Protein AF-A0A923NMV9-F1 (afdb_monomer_lite)

Structure (mmCIF, N/CA/C/O backbone):
data_AF-A0A923NMV9-F1
#
_entry.id   AF-A0A923NMV9-F1
#
loop_
_atom_site.group_PDB
_atom_site.id
_atom_site.type_symbol
_atom_site.label_atom_id
_atom_site.label_alt_id
_atom_site.label_comp_id
_atom_site.label_asym_id
_atom_site.label_entity_id
_atom_site.label_seq_id
_atom_site.pdbx_PDB_ins_code
_atom_site.Cartn_x
_atom_site.Cartn_y
_atom_site.Cartn_z
_atom_site.occupancy
_atom_site.B_iso_or_equiv
_atom_site.auth_seq_id
_atom_site.auth_comp_id
_atom_site.auth_asym_id
_atom_site.auth_atom_id
_atom_site.pdbx_PDB_model_num
ATOM 1 N N . MET A 1 1 ? -1.535 -37.893 -70.565 1.00 53.00 1 MET A N 1
ATOM 2 C CA . MET A 1 1 ? -2.220 -37.599 -69.282 1.00 53.00 1 MET A CA 1
ATOM 3 C C . MET A 1 1 ? -1.254 -37.466 -68.104 1.00 53.00 1 MET A C 1
ATOM 5 O O . MET A 1 1 ? -1.366 -36.471 -67.410 1.00 53.00 1 MET A O 1
ATOM 9 N N . LYS A 1 2 ? -0.271 -38.366 -67.916 1.00 48.47 2 LYS A N 1
ATOM 10 C CA . LYS A 1 2 ? 0.710 -38.291 -66.805 1.00 48.47 2 LYS A CA 1
ATOM 11 C C . LYS A 1 2 ? 1.516 -36.978 -66.721 1.00 48.47 2 LYS A C 1
ATOM 13 O O . LYS A 1 2 ? 1.564 -36.382 -65.657 1.00 48.47 2 LYS A O 1
ATOM 18 N N . ALA A 1 3 ? 2.022 -36.455 -67.842 1.00 49.72 3 ALA A N 1
ATOM 19 C CA . ALA A 1 3 ? 2.822 -35.219 -67.851 1.00 49.72 3 ALA A CA 1
ATOM 20 C C . ALA A 1 3 ? 2.054 -33.943 -67.439 1.00 49.72 3 ALA A C 1
ATOM 22 O O . ALA A 1 3 ? 2.653 -32.987 -66.961 1.00 49.72 3 ALA A O 1
ATOM 23 N N . LYS A 1 4 ? 0.720 -33.913 -67.593 1.00 45.62 4 LYS A N 1
ATOM 24 C CA . LYS A 1 4 ? -0.092 -32.772 -67.130 1.00 45.62 4 LYS A CA 1
ATOM 25 C C . LYS A 1 4 ? -0.306 -32.795 -65.614 1.00 45.62 4 LYS A C 1
ATOM 27 O O . LYS A 1 4 ? -0.489 -31.739 -65.032 1.00 45.62 4 LYS A O 1
ATOM 32 N N . ILE A 1 5 ? -0.265 -33.969 -64.982 1.00 51.97 5 ILE A N 1
ATOM 33 C CA . ILE A 1 5 ? -0.497 -34.125 -63.537 1.00 51.97 5 ILE A CA 1
ATOM 34 C C . ILE A 1 5 ? 0.758 -33.728 -62.740 1.00 51.97 5 ILE A C 1
ATOM 36 O O . ILE A 1 5 ? 0.638 -33.089 -61.701 1.00 51.97 5 ILE A O 1
ATOM 40 N N . GLU A 1 6 ? 1.960 -34.008 -63.255 1.00 51.47 6 GLU A N 1
ATOM 41 C CA . GLU A 1 6 ? 3.213 -33.591 -62.603 1.00 51.47 6 GLU A CA 1
ATOM 42 C C . GLU A 1 6 ? 3.371 -32.066 -62.558 1.00 51.47 6 GLU A C 1
ATOM 44 O O . GLU A 1 6 ? 3.694 -31.519 -61.508 1.00 51.47 6 GLU A O 1
ATOM 49 N N . ILE A 1 7 ? 3.052 -31.357 -63.647 1.00 56.34 7 ILE A N 1
ATOM 50 C CA . ILE A 1 7 ? 3.152 -29.887 -63.698 1.00 56.34 7 ILE A CA 1
ATOM 51 C C . ILE A 1 7 ? 2.211 -29.227 -62.678 1.00 56.34 7 ILE A C 1
ATOM 53 O O . ILE A 1 7 ? 2.605 -28.269 -62.017 1.00 56.34 7 ILE A O 1
ATOM 57 N N . TYR A 1 8 ? 1.000 -29.761 -62.486 1.00 54.78 8 TYR A N 1
ATOM 58 C CA . TYR A 1 8 ? 0.067 -29.245 -61.477 1.00 54.78 8 TYR A CA 1
ATOM 59 C C . TYR A 1 8 ? 0.584 -29.432 -60.044 1.00 54.78 8 TYR A C 1
ATOM 61 O O . TYR A 1 8 ? 0.428 -28.527 -59.226 1.00 54.78 8 TYR A O 1
ATOM 69 N N . ASN A 1 9 ? 1.255 -30.549 -59.750 1.00 54.00 9 ASN A N 1
ATOM 70 C CA . ASN A 1 9 ? 1.826 -30.796 -58.424 1.00 54.00 9 ASN A CA 1
ATOM 71 C C . ASN A 1 9 ? 3.022 -29.878 -58.121 1.00 54.00 9 ASN A C 1
ATOM 73 O O . ASN A 1 9 ? 3.141 -29.393 -56.998 1.00 54.00 9 ASN A O 1
ATOM 77 N N . TYR A 1 10 ? 3.865 -29.571 -59.115 1.00 55.06 10 TYR A N 1
ATOM 78 C CA . TYR A 1 10 ? 4.965 -28.614 -58.939 1.00 55.06 10 TYR A CA 1
ATOM 79 C C . TYR A 1 10 ? 4.472 -27.171 -58.792 1.00 55.06 10 TYR A C 1
ATOM 81 O O . TYR A 1 10 ? 4.999 -26.436 -57.963 1.00 55.06 10 TYR A O 1
ATOM 89 N N . VAL A 1 11 ? 3.432 -26.770 -59.530 1.00 61.97 11 VAL A N 1
ATOM 90 C CA . VAL A 1 11 ? 2.832 -25.430 -59.405 1.00 61.97 11 VAL A CA 1
ATOM 91 C C . VAL A 1 11 ? 2.112 -25.268 -58.062 1.00 61.97 11 VAL A C 1
ATOM 93 O O . VAL A 1 11 ? 2.250 -24.228 -57.424 1.00 61.97 11 VAL A O 1
ATOM 96 N N . ALA A 1 12 ? 1.410 -26.299 -57.582 1.00 55.50 12 ALA A N 1
ATOM 97 C CA . ALA A 1 12 ? 0.763 -26.281 -56.269 1.00 55.50 12 ALA A CA 1
ATOM 98 C C . ALA A 1 12 ? 1.780 -26.249 -55.113 1.00 55.50 12 ALA A C 1
ATOM 100 O O . ALA A 1 12 ? 1.611 -25.471 -54.176 1.00 55.50 12 ALA A O 1
ATOM 101 N N . ALA A 1 13 ? 2.867 -27.026 -55.197 1.00 56.84 13 ALA A N 1
ATOM 102 C CA . ALA A 1 13 ? 3.950 -26.989 -54.212 1.00 56.84 13 ALA A CA 1
ATOM 103 C C . ALA A 1 13 ? 4.699 -25.644 -54.220 1.00 56.84 13 ALA A C 1
ATOM 105 O O . ALA A 1 13 ? 5.041 -25.125 -53.159 1.00 56.84 13 ALA A O 1
ATOM 106 N N . PHE A 1 14 ? 4.900 -25.045 -55.399 1.00 58.38 14 PHE A N 1
ATOM 107 C CA . PHE A 1 14 ? 5.522 -23.727 -55.535 1.00 58.38 14 PHE A CA 1
ATOM 108 C C . PHE A 1 14 ? 4.627 -22.609 -54.984 1.00 58.38 14 PHE A C 1
ATOM 110 O O . PHE A 1 14 ? 5.128 -21.726 -54.301 1.00 58.38 14 PHE A O 1
ATOM 117 N N . LEU A 1 15 ? 3.306 -22.671 -55.195 1.00 55.50 15 LEU A N 1
ATOM 118 C CA . LEU A 1 15 ? 2.344 -21.720 -54.620 1.00 55.50 15 LEU A CA 1
ATOM 119 C C . LEU A 1 15 ? 2.208 -21.865 -53.096 1.00 55.50 15 LEU A C 1
ATOM 121 O O . LEU A 1 15 ? 2.106 -20.854 -52.404 1.00 55.50 15 LEU A O 1
ATOM 125 N N . LEU A 1 16 ? 2.274 -23.089 -52.558 1.00 55.50 16 LEU A N 1
ATOM 126 C CA . LEU A 1 16 ? 2.310 -23.330 -51.110 1.00 55.50 16 LEU A CA 1
ATOM 127 C C . LEU A 1 16 ? 3.601 -22.787 -50.478 1.00 55.50 16 LEU A C 1
ATOM 129 O O . LEU A 1 16 ? 3.530 -22.094 -49.465 1.00 55.50 16 LEU A O 1
ATOM 133 N N . LEU A 1 17 ? 4.760 -22.999 -51.108 1.00 54.22 17 LEU A N 1
ATOM 134 C CA . LEU A 1 17 ? 6.033 -22.416 -50.666 1.00 54.22 17 LEU A CA 1
ATOM 135 C C . LEU A 1 17 ? 6.060 -20.884 -50.799 1.00 54.22 17 LEU A C 1
ATOM 137 O O . LEU A 1 17 ? 6.580 -20.220 -49.906 1.00 54.22 17 LEU A O 1
ATOM 141 N N . LEU A 1 18 ? 5.444 -20.313 -51.844 1.00 48.88 18 LEU A N 1
ATOM 142 C CA . LEU A 1 18 ? 5.297 -18.860 -51.994 1.00 48.88 18 LEU A CA 1
ATOM 143 C C . LEU A 1 18 ? 4.384 -18.269 -50.912 1.00 48.88 18 LEU A C 1
ATOM 145 O O . LEU A 1 18 ? 4.693 -17.212 -50.374 1.00 48.88 18 LEU A O 1
ATOM 149 N N . SER A 1 19 ? 3.288 -18.954 -50.563 1.00 49.88 19 SER A N 1
ATOM 150 C CA . SER A 1 19 ? 2.385 -18.527 -49.485 1.00 49.88 19 SER A CA 1
ATOM 151 C C . SER A 1 19 ? 3.034 -18.631 -48.101 1.00 49.88 19 SER A C 1
ATOM 153 O O . SER A 1 19 ? 2.838 -17.744 -47.275 1.00 49.88 19 SER A O 1
ATOM 155 N N . ALA A 1 20 ? 3.884 -19.640 -47.876 1.00 48.03 20 ALA A N 1
ATOM 156 C CA . ALA A 1 20 ? 4.674 -19.772 -46.653 1.00 48.03 20 ALA A CA 1
ATOM 157 C C . ALA A 1 20 ? 5.781 -18.703 -46.560 1.00 48.03 20 ALA A C 1
ATOM 159 O O . ALA A 1 20 ? 6.043 -18.191 -45.477 1.00 48.03 20 ALA A O 1
ATOM 160 N N . TRP A 1 21 ? 6.384 -18.300 -47.686 1.00 39.75 21 TRP A N 1
ATOM 161 C CA . TRP A 1 21 ? 7.341 -17.186 -47.738 1.00 39.75 21 TRP A CA 1
ATOM 162 C C . TRP A 1 21 ? 6.678 -15.811 -47.572 1.00 39.75 21 TRP A C 1
ATOM 164 O O . TRP A 1 21 ? 7.205 -14.957 -46.863 1.00 39.75 21 TRP A O 1
ATOM 174 N N . LEU A 1 22 ? 5.494 -15.598 -48.154 1.00 38.88 22 LEU A N 1
ATOM 175 C CA . LEU A 1 22 ? 4.725 -14.358 -47.985 1.00 38.88 22 LEU A CA 1
ATOM 176 C C . LEU A 1 22 ? 4.205 -14.175 -46.549 1.00 38.88 22 LEU A C 1
ATOM 178 O O . LEU A 1 22 ? 4.110 -13.039 -46.095 1.00 38.88 22 LEU A O 1
ATOM 182 N N . PHE A 1 23 ? 3.954 -15.260 -45.806 1.00 40.47 23 PHE A N 1
ATOM 183 C CA . PHE A 1 23 ? 3.608 -15.192 -44.378 1.00 40.47 23 PHE A CA 1
ATOM 184 C C . PHE A 1 23 ? 4.807 -14.906 -43.456 1.00 40.47 23 PHE A C 1
ATOM 186 O O . PHE A 1 23 ? 4.625 -14.328 -42.385 1.00 40.47 23 PHE A O 1
ATOM 193 N N . VAL A 1 24 ? 6.032 -15.258 -43.864 1.00 44.16 24 VAL A N 1
ATOM 194 C CA . VAL A 1 24 ? 7.255 -14.946 -43.096 1.00 44.16 24 VAL A CA 1
ATOM 195 C C . VAL A 1 24 ? 7.742 -13.513 -43.361 1.00 44.16 24 VAL A C 1
ATOM 197 O O . VAL A 1 24 ? 8.322 -12.893 -42.475 1.00 44.16 24 VAL A O 1
ATOM 200 N N . CYS A 1 25 ? 7.455 -12.940 -44.534 1.00 40.59 25 CYS A N 1
ATOM 201 C CA . CYS A 1 25 ? 7.909 -11.592 -44.909 1.00 40.59 25 CYS A CA 1
ATOM 202 C C . CYS A 1 25 ? 6.885 -10.462 -44.680 1.00 40.59 25 CYS A C 1
ATOM 204 O O . CYS A 1 25 ? 7.189 -9.311 -44.984 1.00 40.59 25 CYS A O 1
ATOM 206 N N . LEU A 1 26 ? 5.701 -10.762 -44.136 1.00 40.34 26 LEU A N 1
ATOM 207 C CA . LEU A 1 26 ? 4.691 -9.774 -43.723 1.00 40.34 26 LEU A CA 1
ATOM 208 C C . LEU A 1 26 ? 4.466 -9.774 -42.205 1.00 40.34 26 LEU A C 1
ATOM 210 O O . LEU A 1 26 ? 3.384 -9.440 -41.728 1.00 40.34 26 LEU A O 1
ATOM 214 N N . GLN A 1 27 ? 5.492 -10.120 -41.424 1.00 43.78 27 GLN A N 1
ATOM 215 C CA . GLN A 1 27 ? 5.536 -9.594 -40.064 1.00 43.78 27 GLN A CA 1
ATOM 216 C C . GLN A 1 27 ? 5.688 -8.074 -40.197 1.00 43.78 27 GLN A C 1
ATOM 218 O O . GLN A 1 27 ? 6.547 -7.637 -40.973 1.00 43.78 27 GLN A O 1
ATOM 223 N N . PRO A 1 28 ? 4.863 -7.259 -39.518 1.00 40.44 28 PRO A N 1
ATOM 224 C CA . PRO A 1 28 ? 5.071 -5.826 -39.523 1.00 40.44 28 PRO A CA 1
ATOM 225 C C . PRO A 1 28 ? 6.506 -5.581 -39.060 1.00 40.44 28 PRO A C 1
ATOM 227 O O . PRO A 1 28 ? 6.886 -5.942 -37.947 1.00 40.44 28 PRO A O 1
ATOM 230 N N . VAL A 1 29 ? 7.330 -5.005 -39.934 1.00 41.00 29 VAL A N 1
ATOM 231 C CA . VAL A 1 29 ? 8.571 -4.376 -39.500 1.00 41.00 29 VAL A CA 1
ATOM 232 C C . VAL A 1 29 ? 8.107 -3.147 -38.733 1.00 41.00 29 VAL A C 1
ATOM 234 O O . VAL A 1 29 ? 7.856 -2.097 -39.324 1.00 41.00 29 VAL A O 1
ATOM 237 N N . TYR A 1 30 ? 7.873 -3.315 -37.432 1.00 42.06 30 TYR A N 1
ATOM 238 C CA . TYR A 1 30 ? 7.619 -2.206 -36.528 1.00 42.06 30 TYR A CA 1
ATOM 239 C C . TYR A 1 30 ? 8.871 -1.330 -36.560 1.00 42.06 30 TYR A C 1
ATOM 241 O O . TYR A 1 30 ? 9.935 -1.706 -36.073 1.00 42.06 30 TYR A O 1
ATOM 249 N N . GLY A 1 31 ? 8.767 -0.214 -37.280 1.00 39.69 31 GLY A N 1
ATOM 250 C CA . GLY A 1 31 ? 9.845 0.748 -37.434 1.00 39.69 31 GLY A CA 1
ATOM 251 C C . GLY A 1 31 ? 10.224 1.349 -36.085 1.00 39.69 31 GLY A C 1
ATOM 252 O O . GLY A 1 31 ? 9.333 1.674 -35.311 1.00 39.69 31 GLY A O 1
ATOM 253 N N . ALA A 1 32 ? 11.536 1.497 -35.873 1.00 43.31 32 ALA A N 1
ATOM 254 C CA . ALA A 1 32 ? 12.205 2.124 -34.730 1.00 43.31 32 ALA A CA 1
ATOM 255 C C . ALA A 1 32 ? 11.767 1.602 -33.343 1.00 43.31 32 ALA A C 1
ATOM 257 O O . ALA A 1 32 ? 10.649 1.815 -32.887 1.00 43.31 32 ALA A O 1
ATOM 258 N N . GLU A 1 33 ? 12.685 0.931 -32.642 1.00 50.56 33 GLU A N 1
ATOM 259 C CA . GLU A 1 33 ? 12.517 0.586 -31.229 1.00 50.56 33 GLU A CA 1
ATOM 260 C C . GLU A 1 33 ? 12.333 1.871 -30.400 1.00 50.56 33 GLU A C 1
ATOM 262 O O . GLU A 1 33 ? 13.308 2.558 -30.099 1.00 50.56 33 GLU A O 1
ATOM 267 N N . ASP A 1 34 ? 11.101 2.189 -29.996 1.00 61.66 34 ASP A N 1
ATOM 268 C CA . ASP A 1 34 ? 10.860 3.124 -28.892 1.00 61.66 34 ASP A CA 1
ATOM 269 C C . ASP A 1 34 ? 11.293 2.424 -27.598 1.00 61.66 34 ASP A C 1
ATOM 271 O O . ASP A 1 34 ? 10.499 1.804 -26.892 1.00 61.66 34 ASP A O 1
ATOM 275 N N . THR A 1 35 ? 12.595 2.447 -27.316 1.00 69.25 35 THR A N 1
ATOM 276 C CA . THR A 1 35 ? 13.131 1.865 -26.086 1.00 69.25 35 THR A CA 1
ATOM 277 C C . THR A 1 35 ? 12.962 2.867 -24.956 1.00 69.25 35 THR A C 1
ATOM 279 O O . THR A 1 35 ? 13.795 3.750 -24.768 1.00 69.25 35 THR A O 1
ATOM 282 N N . ILE A 1 36 ? 11.913 2.692 -24.159 1.00 76.62 36 ILE A N 1
ATOM 283 C CA . ILE A 1 36 ? 11.878 3.265 -22.810 1.00 76.62 36 ILE A CA 1
ATOM 284 C C . ILE A 1 36 ? 12.832 2.428 -21.979 1.00 76.62 36 ILE A C 1
ATOM 286 O O . ILE A 1 36 ? 12.701 1.204 -21.959 1.00 76.62 36 ILE A O 1
ATOM 290 N N . ASN A 1 37 ? 13.818 3.076 -21.368 1.00 80.25 37 ASN A N 1
ATOM 291 C CA . ASN A 1 37 ? 14.765 2.454 -20.458 1.00 80.25 37 ASN A CA 1
ATOM 292 C C . ASN A 1 37 ? 14.639 3.138 -19.100 1.00 80.25 37 ASN A C 1
ATOM 294 O O . ASN A 1 37 ? 15.119 4.257 -18.937 1.00 80.25 37 ASN A O 1
ATOM 298 N N . GLY A 1 38 ? 14.043 2.447 -18.128 1.00 82.56 38 GLY A N 1
ATOM 299 C CA . GLY A 1 38 ? 13.851 2.979 -16.778 1.00 82.56 38 GLY A CA 1
ATOM 300 C C . GLY A 1 38 ? 15.124 3.494 -16.099 1.00 82.56 38 GLY A C 1
ATOM 301 O O . GLY A 1 38 ? 15.056 4.427 -15.309 1.00 82.56 38 GLY A O 1
ATOM 302 N N . ASN A 1 39 ? 16.295 2.947 -16.440 1.00 81.44 39 ASN A N 1
ATOM 303 C CA . ASN A 1 39 ? 17.577 3.425 -15.906 1.00 81.44 39 ASN A CA 1
ATOM 304 C C . ASN A 1 39 ? 18.062 4.742 -16.507 1.00 81.44 39 ASN A C 1
ATOM 306 O O . ASN A 1 39 ? 18.932 5.382 -15.929 1.00 81.44 39 ASN A O 1
ATOM 310 N N . GLU A 1 40 ? 17.533 5.135 -17.662 1.00 85.38 40 GLU A N 1
ATOM 311 C CA . GLU A 1 40 ? 17.874 6.393 -18.335 1.00 85.38 40 GLU A CA 1
ATOM 312 C C . GLU A 1 40 ? 16.795 7.466 -18.139 1.00 85.38 40 GLU A C 1
ATOM 314 O O . GLU A 1 40 ? 16.988 8.627 -18.534 1.00 85.38 40 GLU A O 1
ATOM 319 N N . ASP A 1 41 ? 15.685 7.097 -17.491 1.00 86.94 41 ASP A N 1
ATOM 320 C CA . ASP A 1 41 ? 14.634 8.015 -17.077 1.00 86.94 41 ASP A CA 1
ATOM 321 C C . ASP A 1 41 ? 15.219 9.037 -16.079 1.00 86.94 41 ASP A C 1
ATOM 323 O O . ASP A 1 41 ? 15.807 8.647 -15.060 1.00 86.94 41 ASP A O 1
ATOM 327 N N . PRO A 1 42 ? 15.109 10.354 -16.348 1.00 88.19 42 PRO A N 1
ATOM 328 C CA . PRO A 1 42 ? 15.620 11.399 -15.463 1.00 88.19 42 PRO A CA 1
ATOM 329 C C . PRO A 1 42 ? 15.149 11.305 -14.009 1.00 88.19 42 PRO A C 1
ATOM 331 O O . PRO A 1 42 ? 15.885 11.741 -13.116 1.00 88.19 42 PRO A O 1
ATOM 334 N N . TYR A 1 43 ? 13.962 10.741 -13.780 1.00 90.38 43 TYR A N 1
ATOM 335 C CA . TYR A 1 43 ? 13.359 10.570 -12.467 1.00 90.38 43 TYR A CA 1
ATOM 336 C C . TYR A 1 43 ? 14.088 9.515 -11.619 1.00 90.38 43 TYR A C 1
ATOM 338 O O . TYR A 1 43 ? 14.261 9.704 -10.409 1.00 90.38 43 TYR A O 1
ATOM 346 N N . PHE A 1 44 ? 14.563 8.431 -12.246 1.00 91.12 44 PHE A N 1
ATOM 347 C CA . PHE A 1 44 ? 15.254 7.329 -11.566 1.00 91.12 44 PHE A CA 1
ATOM 348 C C . PHE A 1 44 ? 16.781 7.449 -11.631 1.00 91.12 44 PHE A C 1
ATOM 350 O O . PHE A 1 44 ? 17.448 7.284 -10.610 1.00 91.12 44 PHE A O 1
ATOM 357 N N . LYS A 1 45 ? 17.351 7.801 -12.791 1.00 89.31 45 LYS A N 1
ATOM 358 C CA . LYS A 1 45 ? 18.802 7.704 -13.057 1.00 89.31 45 LYS A CA 1
ATOM 359 C C . LYS A 1 45 ? 19.699 8.521 -12.133 1.00 89.31 45 LYS A C 1
ATOM 361 O O . LYS A 1 45 ? 20.866 8.199 -11.943 1.00 89.31 45 LYS A O 1
ATOM 366 N N . ASN A 1 46 ? 19.164 9.611 -11.589 1.00 89.50 46 ASN A N 1
ATOM 367 C CA . ASN A 1 46 ? 19.910 10.532 -10.736 1.00 89.50 46 ASN A CA 1
ATOM 368 C C . ASN A 1 46 ? 19.790 10.191 -9.244 1.00 89.50 46 ASN A C 1
ATOM 370 O O . ASN A 1 46 ? 20.344 10.911 -8.413 1.00 89.50 46 ASN A O 1
ATOM 374 N N . ARG A 1 47 ? 19.052 9.133 -8.885 1.00 90.75 47 ARG A N 1
ATOM 375 C CA . ARG A 1 47 ? 18.877 8.723 -7.492 1.00 90.75 47 ARG A CA 1
ATOM 376 C C . ARG A 1 47 ? 20.123 8.025 -6.986 1.00 90.75 47 ARG A C 1
ATOM 378 O O . ARG A 1 47 ? 20.596 7.042 -7.547 1.00 90.75 47 ARG A O 1
ATOM 385 N N . THR A 1 48 ? 20.623 8.518 -5.869 1.00 90.44 48 THR A N 1
ATOM 386 C CA . THR A 1 48 ? 21.737 7.918 -5.142 1.00 90.44 48 THR A CA 1
ATOM 387 C C . THR A 1 48 ? 21.227 7.134 -3.937 1.00 90.44 48 THR A C 1
ATOM 389 O O . THR A 1 48 ? 20.171 7.451 -3.384 1.00 90.44 48 THR A O 1
ATOM 392 N N . LYS A 1 49 ? 22.018 6.159 -3.468 1.00 88.44 49 LYS A N 1
ATOM 393 C CA . LYS A 1 49 ? 21.737 5.432 -2.218 1.00 88.44 49 LYS A CA 1
ATOM 394 C C . LYS A 1 49 ? 21.495 6.401 -1.053 1.00 88.44 49 LYS A C 1
ATOM 396 O O . LYS A 1 49 ? 20.515 6.255 -0.339 1.00 88.44 49 LYS A O 1
ATOM 401 N N . ALA A 1 50 ? 22.320 7.446 -0.936 1.00 91.31 50 ALA A N 1
ATOM 402 C CA . ALA A 1 50 ? 22.201 8.457 0.115 1.00 91.31 50 ALA A CA 1
ATOM 403 C C . ALA A 1 50 ? 20.848 9.191 0.102 1.00 91.31 50 ALA A C 1
ATOM 405 O O . ALA A 1 50 ? 20.245 9.357 1.157 1.00 91.31 50 ALA A O 1
ATOM 406 N N . GLN A 1 51 ? 20.340 9.578 -1.074 1.00 92.94 51 GLN A N 1
ATOM 407 C CA . GLN A 1 51 ? 19.029 10.234 -1.187 1.00 92.94 51 GLN A CA 1
ATOM 408 C C . GLN A 1 51 ? 17.881 9.297 -0.805 1.00 92.94 51 GLN A C 1
ATOM 410 O O . GLN A 1 51 ? 16.933 9.721 -0.148 1.00 92.94 51 GLN A O 1
ATOM 415 N N . ILE A 1 52 ? 17.961 8.024 -1.206 1.00 92.62 52 ILE A N 1
ATOM 416 C CA . ILE A 1 52 ? 16.956 7.020 -0.841 1.00 92.62 52 ILE A CA 1
ATOM 417 C C . ILE A 1 52 ? 16.978 6.792 0.676 1.00 92.62 52 ILE A C 1
ATOM 419 O O . ILE A 1 52 ? 15.916 6.802 1.297 1.00 92.62 52 ILE A O 1
ATOM 423 N N . THR A 1 53 ? 18.165 6.659 1.280 1.00 91.19 53 THR A N 1
ATOM 424 C CA . THR A 1 53 ? 18.335 6.526 2.735 1.00 91.19 53 THR A CA 1
ATOM 425 C C . THR A 1 53 ? 17.782 7.733 3.483 1.00 91.19 53 THR A C 1
ATOM 427 O O . THR A 1 53 ? 16.987 7.567 4.398 1.00 91.19 53 THR A O 1
ATOM 430 N N . GLU A 1 54 ? 18.153 8.952 3.093 1.00 94.12 54 GLU A N 1
ATOM 431 C CA . GLU A 1 54 ? 17.695 10.180 3.753 1.00 94.12 54 GLU A CA 1
ATOM 432 C C . GLU A 1 54 ? 16.166 10.315 3.706 1.00 94.12 54 GLU A C 1
ATOM 434 O O . GLU A 1 54 ? 15.511 10.663 4.697 1.00 94.12 54 GLU A O 1
ATOM 439 N N . ARG A 1 55 ? 15.568 9.987 2.558 1.00 94.31 55 ARG A N 1
ATOM 440 C CA . ARG A 1 55 ? 14.117 10.041 2.400 1.00 94.31 55 ARG A CA 1
ATOM 441 C C . ARG A 1 55 ? 13.403 8.940 3.183 1.00 94.31 55 ARG A C 1
ATOM 443 O O . ARG A 1 55 ? 12.328 9.187 3.723 1.00 94.31 55 ARG A O 1
ATOM 450 N N . TRP A 1 56 ? 13.996 7.753 3.291 1.00 92.94 56 TRP A N 1
ATOM 451 C CA . TRP A 1 56 ? 13.486 6.695 4.162 1.00 92.94 56 TRP A CA 1
ATOM 452 C C . TRP A 1 56 ? 13.552 7.115 5.636 1.00 92.94 56 TRP A C 1
ATOM 454 O O . TRP A 1 56 ? 12.543 7.092 6.335 1.00 92.94 56 TRP A O 1
ATOM 464 N N . GLU A 1 57 ? 14.704 7.600 6.100 1.00 93.12 57 GLU A N 1
ATOM 465 C CA . GLU A 1 57 ? 14.917 8.021 7.491 1.00 93.12 57 GLU A CA 1
ATOM 466 C C . GLU A 1 57 ? 13.948 9.123 7.934 1.00 93.12 57 GLU A C 1
ATOM 468 O O . GLU A 1 57 ? 13.408 9.087 9.041 1.00 93.12 57 GLU A O 1
ATOM 473 N N . SER A 1 58 ? 13.684 10.091 7.054 1.00 94.44 58 SER A N 1
ATOM 474 C CA . SER A 1 58 ? 12.747 11.190 7.322 1.00 94.44 58 SER A CA 1
ATOM 475 C C . SER A 1 58 ? 11.271 10.784 7.269 1.00 94.44 58 SER A C 1
ATOM 477 O O . SER A 1 58 ? 10.419 11.518 7.772 1.00 94.44 58 SER A O 1
ATOM 479 N N . SER A 1 59 ? 10.953 9.622 6.694 1.00 94.19 59 SER A N 1
ATOM 480 C CA . SER A 1 59 ? 9.578 9.152 6.490 1.00 94.19 59 SER A CA 1
ATOM 481 C C . SER A 1 59 ? 9.224 7.887 7.268 1.00 94.19 59 SER A C 1
ATOM 483 O O . SER A 1 59 ? 8.049 7.522 7.311 1.00 94.19 59 SER A O 1
ATOM 485 N N . LYS A 1 60 ? 10.196 7.209 7.892 1.00 92.50 60 LYS A N 1
ATOM 486 C CA . LYS A 1 60 ? 9.960 5.962 8.626 1.00 92.50 60 LYS A CA 1
ATOM 487 C C . LYS A 1 60 ? 8.907 6.143 9.716 1.00 92.50 60 LYS A C 1
ATOM 489 O O . LYS A 1 60 ? 8.812 7.195 10.360 1.00 92.50 60 LYS A O 1
ATOM 494 N N . ILE A 1 61 ? 8.106 5.104 9.940 1.00 92.31 61 ILE A N 1
ATOM 495 C CA . ILE A 1 61 ? 7.097 5.138 10.998 1.00 92.31 61 ILE A CA 1
ATOM 496 C C . ILE A 1 61 ? 7.790 5.226 12.357 1.00 92.31 61 ILE A C 1
ATOM 498 O O . ILE A 1 61 ? 8.610 4.384 12.721 1.00 92.31 61 ILE A O 1
ATOM 502 N N . GLN A 1 62 ? 7.443 6.252 13.126 1.00 92.56 62 GLN A N 1
ATOM 503 C CA . GLN A 1 62 ? 7.954 6.444 14.473 1.00 92.56 62 GLN A CA 1
ATOM 504 C C . GLN A 1 62 ? 7.115 5.635 15.464 1.00 92.56 62 GLN A C 1
ATOM 506 O O . GLN A 1 62 ? 5.889 5.793 15.568 1.00 92.56 62 GLN A O 1
ATOM 511 N N . LYS A 1 63 ? 7.791 4.776 16.230 1.00 92.69 63 LYS A N 1
ATOM 512 C CA . LYS A 1 63 ? 7.175 4.089 17.365 1.00 92.69 63 LYS A CA 1
ATOM 513 C C . LYS A 1 63 ? 6.833 5.114 18.446 1.00 92.69 63 LYS A C 1
ATOM 515 O O . LYS A 1 63 ? 7.654 5.969 18.768 1.00 92.69 63 LYS A O 1
ATOM 520 N N . ARG A 1 64 ? 5.620 5.034 18.986 1.00 93.00 64 ARG A N 1
ATOM 521 C CA . ARG A 1 64 ? 5.107 5.942 20.016 1.00 93.00 64 ARG A CA 1
ATOM 522 C C . ARG A 1 64 ? 4.493 5.130 21.144 1.00 93.00 64 ARG A C 1
ATOM 524 O O . ARG A 1 64 ? 3.936 4.067 20.889 1.00 93.00 64 ARG A O 1
ATOM 531 N N . ASP A 1 65 ? 4.558 5.664 22.358 1.00 92.75 65 ASP A N 1
ATOM 532 C CA . ASP A 1 65 ? 3.932 5.038 23.529 1.00 92.75 65 ASP A CA 1
ATOM 533 C C . ASP A 1 65 ? 2.401 5.035 23.414 1.00 92.75 65 ASP A C 1
ATOM 535 O O . ASP A 1 65 ? 1.745 4.076 23.805 1.00 92.75 65 ASP A O 1
ATOM 539 N N . SER A 1 66 ? 1.835 6.093 22.821 1.00 95.12 66 SER A N 1
ATOM 540 C CA . SER A 1 66 ? 0.427 6.159 22.431 1.00 95.12 66 SER A CA 1
ATOM 541 C C . SER A 1 66 ? 0.261 6.892 21.103 1.00 95.12 66 SER A C 1
ATOM 543 O O . SER A 1 66 ? 0.849 7.962 20.881 1.00 95.12 66 SER A O 1
ATOM 545 N N . ILE A 1 67 ? -0.585 6.321 20.246 1.00 96.75 67 ILE A N 1
ATOM 546 C CA . ILE A 1 67 ? -1.013 6.915 18.977 1.00 96.75 67 ILE A CA 1
ATOM 547 C C . ILE A 1 67 ? -2.304 7.734 19.100 1.00 96.75 67 ILE A C 1
ATOM 549 O O . ILE A 1 67 ? -2.687 8.383 18.131 1.00 96.75 67 ILE A O 1
ATOM 553 N N . TYR A 1 68 ? -2.954 7.731 20.267 1.00 98.12 68 TYR A N 1
ATOM 554 C CA . TYR A 1 68 ? -4.254 8.366 20.489 1.00 98.12 68 TYR A CA 1
ATOM 555 C C . TYR A 1 68 ? -4.133 9.697 21.231 1.00 98.12 68 TYR A C 1
ATOM 557 O O . TYR A 1 68 ? -3.219 9.883 22.035 1.00 98.12 68 TYR A O 1
ATOM 565 N N . GLU A 1 69 ? -5.042 10.632 20.962 1.00 98.19 69 GLU A N 1
ATOM 566 C CA . GLU A 1 69 ? -5.188 11.840 21.776 1.00 98.19 69 GLU A CA 1
ATOM 567 C C . GLU A 1 69 ? -5.425 11.477 23.251 1.00 98.19 69 GLU A C 1
ATOM 569 O O . GLU A 1 69 ? -6.083 10.484 23.557 1.00 98.19 69 GLU A O 1
ATOM 574 N N . GLU A 1 70 ? -4.884 12.287 24.164 1.00 97.12 70 GLU A N 1
ATOM 575 C CA . GLU A 1 70 ? -4.972 12.039 25.606 1.00 97.12 70 GLU A CA 1
ATOM 576 C C . GLU A 1 70 ? -6.435 11.964 26.069 1.00 97.12 70 GLU A C 1
ATOM 578 O O . GLU A 1 70 ? -7.222 12.887 25.833 1.00 97.12 70 GLU A O 1
ATOM 583 N N . GLY A 1 71 ? -6.800 10.855 26.721 1.00 97.25 71 GLY A N 1
ATOM 584 C CA . GLY A 1 71 ? -8.162 10.611 27.201 1.00 97.25 71 GLY A CA 1
ATOM 585 C C . GLY A 1 71 ? -9.152 10.202 26.106 1.00 97.25 71 GLY A C 1
ATOM 586 O O . GLY A 1 71 ? -10.358 10.163 26.360 1.00 97.25 71 GLY A O 1
ATOM 587 N N . LYS A 1 72 ? -8.670 9.935 24.886 1.00 97.75 72 LYS A N 1
ATOM 588 C CA . LYS A 1 72 ? -9.461 9.443 23.749 1.00 97.75 72 LYS A CA 1
ATOM 589 C C . LYS A 1 72 ? -8.910 8.126 23.210 1.00 97.75 72 LYS A C 1
ATOM 591 O O . LYS A 1 72 ? -8.902 7.886 22.002 1.00 97.75 72 LYS A O 1
ATOM 596 N N . GLU A 1 73 ? -8.428 7.279 24.103 1.00 97.88 73 GLU A N 1
ATOM 597 C CA . GLU A 1 73 ? -8.035 5.912 23.801 1.00 97.88 73 GLU A CA 1
ATOM 598 C C . GLU A 1 73 ? -9.263 5.063 23.406 1.00 97.88 73 GLU A C 1
ATOM 600 O O . GLU A 1 73 ? -10.395 5.372 23.803 1.00 97.88 73 GLU A O 1
ATOM 605 N N . PRO A 1 74 ? -9.076 3.994 22.612 1.00 97.75 74 PRO A N 1
ATOM 606 C CA . PRO A 1 74 ? -10.157 3.071 22.302 1.00 97.75 74 PRO A CA 1
ATOM 607 C C . PRO A 1 74 ? -10.651 2.345 23.560 1.00 97.75 74 PRO A C 1
ATOM 609 O O . PRO A 1 74 ? -9.881 2.038 24.471 1.00 97.75 74 PRO A O 1
ATOM 612 N N . SER A 1 75 ? -11.943 2.023 23.579 1.00 98.06 75 SER A N 1
ATOM 613 C CA . SER A 1 75 ? -12.596 1.244 24.629 1.00 98.06 75 SER A CA 1
ATOM 614 C C . SER A 1 75 ? -13.246 -0.000 24.031 1.00 98.06 75 SER A C 1
ATOM 616 O O . SER A 1 75 ? -14.055 0.090 23.106 1.00 98.06 75 SER A O 1
ATOM 618 N N . PHE A 1 76 ? -12.916 -1.157 24.604 1.00 97.56 76 PHE A N 1
ATOM 619 C CA . PHE A 1 76 ? -13.395 -2.484 24.194 1.00 97.56 76 PHE A CA 1
ATOM 620 C C . PHE A 1 76 ? -14.541 -3.007 25.077 1.00 97.56 76 PHE A C 1
ATOM 622 O O . PHE A 1 76 ? -14.870 -4.189 25.040 1.00 97.56 76 PHE A O 1
ATOM 629 N N . THR A 1 77 ? -15.127 -2.135 25.895 1.00 97.12 77 THR A N 1
ATOM 630 C CA . THR A 1 77 ? -16.268 -2.411 26.779 1.00 97.12 77 THR A CA 1
ATOM 631 C C . THR A 1 77 ? -17.191 -1.200 26.797 1.00 97.12 77 THR A C 1
ATOM 633 O O . THR A 1 77 ? -16.735 -0.094 26.517 1.00 97.12 77 THR A O 1
ATOM 636 N N . ALA A 1 78 ? -18.458 -1.356 27.183 1.00 97.06 78 ALA A N 1
ATOM 637 C CA . ALA A 1 78 ? -19.388 -0.229 27.246 1.00 97.06 78 ALA A CA 1
ATOM 638 C C . ALA A 1 78 ? -18.920 0.907 28.205 1.00 97.06 78 ALA A C 1
ATOM 640 O O . ALA A 1 78 ? -18.586 0.622 29.357 1.00 97.06 78 ALA A O 1
ATOM 641 N N . PRO A 1 79 ? -18.960 2.194 27.792 1.00 96.94 79 PRO A N 1
ATOM 642 C CA . PRO A 1 79 ? -19.218 2.664 26.431 1.00 96.94 79 PRO A CA 1
ATOM 643 C C . PRO A 1 79 ? -18.018 2.389 25.508 1.00 96.94 79 PRO A C 1
ATOM 645 O O . PRO A 1 79 ? -16.882 2.756 25.815 1.00 96.94 79 PRO A O 1
ATOM 648 N N . TYR A 1 80 ? -18.291 1.741 24.374 1.00 98.50 80 TYR A N 1
ATOM 649 C CA . TYR A 1 80 ? -17.284 1.440 23.357 1.00 98.50 80 TYR A CA 1
ATOM 650 C C . TYR A 1 80 ? -16.844 2.724 22.645 1.00 98.50 80 TYR A C 1
ATOM 652 O O . TYR A 1 80 ? -17.612 3.681 22.538 1.00 98.50 80 TYR A O 1
ATOM 660 N N . SER A 1 81 ? -15.599 2.746 22.174 1.00 98.38 81 SER A N 1
ATOM 661 C CA . SER A 1 81 ? -15.016 3.883 21.457 1.00 98.38 81 SER A CA 1
ATOM 662 C C . SER A 1 81 ? -13.888 3.394 20.557 1.00 98.38 81 SER A C 1
ATOM 664 O O . SER A 1 81 ? -13.032 2.652 21.031 1.00 98.38 81 SER A O 1
ATOM 666 N N . GLY A 1 82 ? -13.835 3.845 19.301 1.00 97.94 82 GLY A N 1
ATOM 667 C CA . GLY A 1 82 ? -12.705 3.610 18.397 1.00 97.94 82 GLY A CA 1
ATOM 668 C C . GLY A 1 82 ? -11.448 4.407 18.773 1.00 97.94 82 GLY A C 1
ATOM 669 O O . GLY A 1 82 ? -10.363 4.175 18.238 1.00 97.94 82 GLY A O 1
ATOM 670 N N . GLY A 1 83 ? -11.587 5.357 19.700 1.00 98.00 83 GLY A N 1
ATOM 671 C CA . GLY A 1 83 ? -10.553 6.324 20.040 1.00 98.00 83 GLY A CA 1
ATOM 672 C C . GLY A 1 83 ? -10.306 7.356 18.935 1.00 98.00 83 GLY A C 1
ATOM 673 O O . GLY A 1 83 ? -10.943 7.344 17.880 1.00 98.00 83 GLY A O 1
ATOM 674 N N . VAL A 1 84 ? -9.371 8.274 19.188 1.00 98.31 84 VAL A N 1
ATOM 675 C CA . VAL A 1 84 ? -8.987 9.343 18.254 1.00 98.31 84 VAL A CA 1
ATOM 676 C C . VAL A 1 84 ? -7.490 9.300 18.006 1.00 98.31 84 VAL A C 1
ATOM 678 O O . VAL A 1 84 ? -6.712 9.594 18.910 1.00 98.31 84 VAL A O 1
ATOM 681 N N . VAL A 1 85 ? -7.075 8.940 16.791 1.00 98.06 85 VAL A N 1
ATOM 682 C CA . VAL A 1 85 ? -5.657 8.898 16.417 1.00 98.06 85 VAL A CA 1
ATOM 683 C C . VAL A 1 85 ? -5.129 10.325 16.277 1.00 98.06 85 VAL A C 1
ATOM 685 O O . VAL A 1 85 ? -5.765 11.184 15.667 1.00 98.06 85 VAL A O 1
ATOM 688 N N . LYS A 1 86 ? -3.941 10.591 16.827 1.00 98.00 86 LYS A N 1
ATOM 689 C CA . LYS A 1 86 ? -3.287 11.899 16.705 1.00 98.00 86 LYS A CA 1
ATOM 690 C C . LYS A 1 86 ? -2.971 12.199 15.241 1.00 98.00 86 LYS A C 1
ATOM 692 O O . LYS A 1 86 ? -2.415 11.357 14.534 1.00 98.00 86 LYS A O 1
ATOM 697 N N . GLN A 1 87 ? -3.181 13.446 14.822 1.00 97.44 87 GLN A N 1
ATOM 698 C CA . GLN A 1 87 ? -2.865 13.876 13.456 1.00 97.44 87 GLN A CA 1
ATOM 699 C C . GLN A 1 87 ? -1.394 13.624 13.075 1.00 97.44 87 GLN A C 1
ATOM 701 O O . GLN A 1 87 ? -1.118 13.212 11.956 1.00 97.44 87 GLN A O 1
ATOM 706 N N . GLU A 1 88 ? -0.448 13.791 14.004 1.00 96.94 88 GLU A N 1
ATOM 707 C CA . GLU A 1 88 ? 0.982 13.530 13.756 1.00 96.94 88 GLU A CA 1
ATOM 708 C C . GLU A 1 88 ? 1.298 12.060 13.420 1.00 96.94 88 GLU A C 1
ATOM 710 O O . GLU A 1 88 ? 2.296 11.775 12.757 1.00 96.94 88 GLU A O 1
ATOM 715 N N . VAL A 1 89 ? 0.458 11.118 13.867 1.00 97.19 89 VAL A N 1
ATOM 716 C CA . VAL A 1 89 ? 0.583 9.696 13.524 1.00 97.19 89 VAL A CA 1
ATOM 717 C C . VAL A 1 89 ? 0.082 9.467 12.107 1.00 97.19 89 VAL A C 1
ATOM 719 O O . VAL A 1 89 ? 0.782 8.839 11.317 1.00 97.19 89 VAL A O 1
ATOM 722 N N . LEU A 1 90 ? -1.085 10.022 11.768 1.00 97.12 90 LEU A N 1
ATOM 723 C CA . LEU A 1 90 ? -1.647 9.940 10.419 1.00 97.12 90 LEU A CA 1
ATOM 724 C C . LEU A 1 90 ? -0.712 10.596 9.389 1.00 97.12 90 LEU A C 1
ATOM 726 O O . LEU A 1 90 ? -0.419 9.998 8.356 1.00 97.12 90 LEU A O 1
ATOM 730 N N . ASP A 1 91 ? -0.169 11.775 9.702 1.00 96.69 91 ASP A N 1
ATOM 731 C CA . ASP A 1 91 ? 0.810 12.476 8.865 1.00 96.69 91 ASP A CA 1
ATOM 732 C C . ASP A 1 91 ? 2.086 11.634 8.674 1.00 96.69 91 ASP A C 1
ATOM 734 O O . ASP A 1 91 ? 2.618 11.554 7.568 1.00 96.69 91 ASP A O 1
ATOM 738 N N . ASN A 1 92 ? 2.570 10.948 9.718 1.00 96.50 92 ASN A N 1
ATOM 739 C CA . ASN A 1 92 ? 3.730 10.060 9.610 1.00 96.50 92 ASN A CA 1
ATOM 740 C C . ASN A 1 92 ? 3.448 8.828 8.734 1.00 96.50 92 ASN A C 1
ATOM 742 O O . ASN A 1 92 ? 4.319 8.456 7.948 1.00 96.50 92 ASN A O 1
ATOM 746 N N . VAL A 1 93 ? 2.250 8.240 8.824 1.00 95.75 93 VAL A N 1
ATOM 747 C CA . VAL A 1 93 ? 1.811 7.143 7.942 1.00 95.75 93 VAL A CA 1
ATOM 748 C C . VAL A 1 93 ? 1.727 7.608 6.487 1.00 95.75 93 VAL A C 1
ATOM 750 O O . VAL A 1 93 ? 2.240 6.921 5.604 1.00 95.75 93 VAL A O 1
ATOM 753 N N . LEU A 1 94 ? 1.171 8.797 6.228 1.00 96.06 94 LEU A N 1
ATOM 754 C CA . LEU A 1 94 ? 1.146 9.375 4.881 1.00 96.06 94 LEU A CA 1
ATOM 755 C C . LEU A 1 94 ? 2.561 9.650 4.352 1.00 96.06 94 LEU A C 1
ATOM 757 O O . LEU A 1 94 ? 2.851 9.332 3.201 1.00 96.06 94 LEU A O 1
ATOM 761 N N . ASN A 1 95 ? 3.454 10.213 5.171 1.00 96.56 95 ASN A N 1
ATOM 762 C CA . ASN A 1 95 ? 4.839 10.470 4.769 1.00 96.56 95 ASN A CA 1
ATOM 763 C C . ASN A 1 95 ? 5.560 9.174 4.389 1.00 96.56 95 ASN A C 1
ATOM 765 O O . ASN A 1 95 ? 6.272 9.143 3.386 1.00 96.56 95 ASN A O 1
ATOM 769 N N . ASN A 1 96 ? 5.338 8.102 5.153 1.00 95.19 96 ASN A N 1
ATOM 770 C CA . ASN A 1 96 ? 5.876 6.786 4.842 1.00 95.19 96 ASN A CA 1
ATOM 771 C C . ASN A 1 96 ? 5.316 6.247 3.519 1.00 95.19 96 ASN A C 1
ATOM 773 O O . ASN A 1 96 ? 6.086 5.857 2.647 1.00 95.19 96 ASN A O 1
ATOM 777 N N . LEU A 1 97 ? 3.997 6.316 3.310 1.00 95.50 97 LEU A N 1
ATOM 778 C CA . LEU A 1 97 ? 3.375 5.961 2.032 1.00 95.50 97 LEU A CA 1
ATOM 779 C C . LEU A 1 97 ? 3.974 6.762 0.864 1.00 95.50 97 LEU A C 1
ATOM 781 O O . LEU A 1 97 ? 4.329 6.189 -0.163 1.00 95.50 97 LEU A O 1
ATOM 785 N N . ASN A 1 98 ? 4.137 8.076 1.018 1.00 96.56 98 ASN A N 1
ATOM 786 C CA . ASN A 1 98 ? 4.692 8.947 -0.020 1.00 96.56 98 ASN A CA 1
ATOM 787 C C . ASN A 1 98 ? 6.186 8.716 -0.281 1.00 96.56 98 ASN A C 1
ATOM 789 O O . ASN A 1 98 ? 6.648 8.974 -1.393 1.00 96.56 98 ASN A O 1
ATOM 793 N N . TYR A 1 99 ? 6.945 8.196 0.687 1.00 95.12 99 TYR A N 1
ATOM 794 C CA . TYR A 1 99 ? 8.286 7.680 0.421 1.00 95.12 99 TYR A CA 1
ATOM 795 C C . TYR A 1 99 ? 8.241 6.524 -0.577 1.00 95.12 99 TYR A C 1
ATOM 797 O O . TYR A 1 99 ? 8.936 6.581 -1.589 1.00 95.12 99 TYR A O 1
ATOM 805 N N . TYR A 1 100 ? 7.379 5.533 -0.352 1.00 93.75 100 TYR A N 1
ATOM 806 C CA . TYR A 1 100 ? 7.247 4.392 -1.256 1.00 93.75 100 TYR A CA 1
ATOM 807 C C . TYR A 1 100 ? 6.690 4.788 -2.621 1.00 93.75 100 TYR A C 1
ATOM 809 O O . TYR A 1 100 ? 7.200 4.335 -3.644 1.00 93.75 100 TYR A O 1
ATOM 817 N N . ARG A 1 101 ? 5.698 5.686 -2.663 1.00 95.00 101 ARG A N 1
ATOM 818 C CA . ARG A 1 101 ? 5.161 6.213 -3.926 1.00 95.00 101 ARG A CA 1
ATOM 819 C C . ARG A 1 101 ? 6.246 6.925 -4.729 1.00 95.00 101 ARG A C 1
ATOM 821 O O . ARG A 1 101 ? 6.435 6.593 -5.895 1.00 95.00 101 ARG A O 1
ATOM 828 N N . TRP A 1 102 ? 7.049 7.782 -4.099 1.00 95.31 102 TRP A N 1
ATOM 829 C CA . TRP A 1 102 ? 8.222 8.361 -4.756 1.00 95.31 102 TRP A CA 1
ATOM 830 C C . TRP A 1 102 ? 9.237 7.302 -5.185 1.00 95.31 102 TRP A C 1
ATOM 832 O O . TRP A 1 102 ? 9.745 7.366 -6.304 1.00 95.31 102 TRP A O 1
ATOM 842 N N . LEU A 1 103 ? 9.534 6.323 -4.327 1.00 93.31 103 LEU A N 1
ATOM 843 C CA . LEU A 1 103 ? 10.507 5.272 -4.610 1.00 93.31 103 LEU A CA 1
ATOM 844 C C . LEU A 1 103 ? 10.149 4.544 -5.910 1.00 93.31 103 LEU A C 1
ATOM 846 O O . LEU A 1 103 ? 11.024 4.367 -6.751 1.00 93.31 103 LEU A O 1
ATOM 850 N N . ILE A 1 104 ? 8.869 4.243 -6.125 1.00 92.75 104 ILE A N 1
ATOM 851 C CA . ILE A 1 104 ? 8.400 3.546 -7.327 1.00 92.75 104 ILE A CA 1
ATOM 852 C C . ILE A 1 104 ? 8.077 4.458 -8.516 1.00 92.75 104 ILE A C 1
ATOM 854 O O . ILE A 1 104 ? 7.835 3.947 -9.602 1.00 92.75 104 ILE A O 1
ATOM 858 N N . GLY A 1 105 ? 8.046 5.781 -8.336 1.00 94.06 105 GLY A N 1
ATOM 859 C CA . GLY A 1 105 ? 7.662 6.744 -9.379 1.00 94.06 105 GLY A CA 1
ATOM 860 C C . GLY A 1 105 ? 6.173 7.028 -9.514 1.00 94.06 105 GLY A C 1
ATOM 861 O O . GLY A 1 105 ? 5.734 7.551 -10.532 1.00 94.06 105 GLY A O 1
ATOM 862 N N . SER A 1 106 ? 5.394 6.735 -8.478 1.00 94.62 106 SER A N 1
ATOM 863 C CA . SER A 1 106 ? 4.010 7.192 -8.381 1.00 94.62 106 SER A CA 1
ATOM 864 C C . SER A 1 106 ? 3.912 8.605 -7.790 1.00 94.62 106 SER A C 1
ATOM 866 O O . SER A 1 106 ? 4.706 8.956 -6.911 1.00 94.62 106 SER A O 1
ATOM 868 N N . PRO A 1 107 ? 2.919 9.410 -8.214 1.00 94.88 107 PRO A N 1
ATOM 869 C CA . PRO A 1 107 ? 2.648 10.726 -7.638 1.00 94.88 107 PRO A CA 1
ATOM 870 C C . PRO A 1 107 ? 2.426 10.670 -6.130 1.00 94.88 107 PRO A C 1
ATOM 872 O O . PRO A 1 107 ? 1.808 9.736 -5.630 1.00 94.88 107 PRO A O 1
ATOM 875 N N . GLU A 1 108 ? 2.856 11.679 -5.385 1.00 95.12 108 GLU A N 1
ATOM 876 C CA . GLU A 1 108 ? 2.563 11.752 -3.953 1.00 95.12 108 GLU A CA 1
ATOM 877 C C . GLU A 1 108 ? 1.075 12.023 -3.688 1.00 95.12 108 GLU A C 1
ATOM 879 O O . GLU A 1 108 ? 0.437 12.838 -4.354 1.00 95.12 108 GLU A O 1
ATOM 884 N N . VAL A 1 109 ? 0.527 11.393 -2.649 1.00 95.31 109 VAL A N 1
ATOM 885 C CA . VAL A 1 109 ? -0.781 11.765 -2.110 1.00 95.31 109 VAL A CA 1
ATOM 886 C C . VAL A 1 109 ? -0.609 13.042 -1.289 1.00 95.31 109 VAL A C 1
ATOM 888 O O . VAL A 1 109 ? -0.027 13.028 -0.206 1.00 95.31 109 VAL A O 1
ATOM 891 N N . THR A 1 110 ? -1.117 14.162 -1.802 1.00 93.38 110 THR A N 1
ATOM 892 C CA . THR A 1 110 ? -0.967 15.486 -1.168 1.00 93.38 110 THR A CA 1
ATOM 893 C C . THR A 1 110 ? -2.111 15.843 -0.222 1.00 93.38 110 THR A C 1
ATOM 895 O O . THR A 1 110 ? -1.957 16.711 0.642 1.00 93.38 110 THR A O 1
ATOM 898 N N . ARG A 1 111 ? -3.268 15.175 -0.343 1.00 94.81 111 ARG A N 1
ATOM 899 C CA . ARG A 1 111 ? -4.368 15.330 0.615 1.00 94.81 111 ARG A CA 1
ATOM 900 C C . ARG A 1 111 ? -3.935 14.747 1.956 1.00 94.81 111 ARG A C 1
ATOM 902 O O . ARG A 1 111 ? -3.738 13.541 2.067 1.00 94.81 111 ARG A O 1
ATOM 909 N N . LYS A 1 112 ? -3.878 15.598 2.982 1.00 95.69 112 LYS A N 1
ATOM 910 C CA . LYS A 1 112 ? -3.637 15.154 4.357 1.00 95.69 112 LYS A CA 1
ATOM 911 C C . LYS A 1 112 ? -4.716 14.158 4.805 1.00 95.69 112 LYS A C 1
ATOM 913 O O . LYS A 1 112 ? -5.898 14.436 4.568 1.00 95.69 112 LYS A O 1
ATOM 918 N N . PRO A 1 113 ? -4.337 13.036 5.441 1.00 96.19 113 PRO A N 1
ATOM 919 C CA . PRO A 1 113 ? -5.297 12.116 6.022 1.00 96.19 113 PRO A CA 1
ATOM 920 C C . PRO A 1 113 ? -6.049 12.814 7.147 1.00 96.19 113 PRO A C 1
ATOM 922 O O . PRO A 1 113 ? -5.488 13.648 7.862 1.00 96.19 113 PRO A O 1
ATOM 925 N N . ILE A 1 114 ? -7.315 12.461 7.311 1.00 94.94 114 ILE A N 1
ATOM 926 C CA . ILE A 1 114 ? -8.121 12.925 8.439 1.00 94.94 114 ILE A CA 1
ATOM 927 C C . ILE A 1 114 ? -8.446 11.753 9.355 1.00 94.94 114 ILE A C 1
ATOM 929 O O . ILE A 1 114 ? -8.587 10.619 8.899 1.00 94.94 114 ILE A O 1
ATOM 933 N N . GLN A 1 115 ? -8.620 12.042 10.642 1.00 96.25 115 GLN A N 1
ATOM 934 C CA . GLN A 1 115 ? -9.230 11.096 11.566 1.00 96.25 115 GLN A CA 1
ATOM 935 C C . GLN A 1 115 ? -10.633 10.716 11.062 1.00 96.25 115 GLN A C 1
ATOM 937 O O . GLN A 1 115 ? -11.481 11.586 10.848 1.00 96.25 115 GLN A O 1
ATOM 942 N N . ARG A 1 116 ? -10.877 9.412 10.907 1.00 97.62 116 ARG A N 1
ATOM 943 C CA . ARG A 1 116 ? -12.153 8.823 10.479 1.00 97.62 116 ARG A CA 1
ATOM 944 C C . ARG A 1 116 ? -12.688 7.925 11.588 1.00 97.62 116 ARG A C 1
ATOM 946 O O . ARG A 1 116 ? -12.066 6.916 11.911 1.00 97.62 116 ARG A O 1
ATOM 953 N N . GLN A 1 117 ? -13.810 8.320 12.192 1.00 98.25 117 GLN A N 1
ATOM 954 C CA . GLN A 1 117 ? -14.368 7.595 13.336 1.00 98.25 117 GLN A CA 1
ATOM 955 C C . GLN A 1 117 ? -14.876 6.208 12.941 1.00 98.25 117 GLN A C 1
ATOM 957 O O . GLN A 1 117 ? -14.603 5.252 13.649 1.00 98.25 117 GLN A O 1
ATOM 962 N N . ASP A 1 118 ? -15.510 6.084 11.778 1.00 98.50 118 ASP A N 1
ATOM 963 C CA . ASP A 1 118 ? -15.985 4.811 11.232 1.00 98.50 118 ASP A CA 1
ATOM 964 C C . ASP A 1 118 ? -14.844 3.798 11.048 1.00 98.50 118 ASP A C 1
ATOM 966 O O . ASP A 1 118 ? -14.947 2.657 11.490 1.00 98.50 118 ASP A O 1
ATOM 970 N N . LEU A 1 119 ? -13.698 4.229 10.502 1.00 98.44 119 LEU A N 1
ATOM 971 C CA . LEU A 1 119 ? -12.520 3.361 10.379 1.00 98.44 119 LEU A CA 1
ATOM 972 C C . LEU A 1 119 ? -11.955 2.947 11.749 1.00 98.44 119 LEU A C 1
ATOM 974 O O . LEU A 1 119 ? -11.505 1.814 11.904 1.00 98.44 119 LEU A O 1
ATOM 978 N N . GLN A 1 120 ? -11.974 3.836 12.747 1.00 98.38 120 GLN A N 1
ATOM 979 C CA . GLN A 1 120 ? -11.536 3.505 14.108 1.00 98.38 120 GLN A CA 1
ATOM 980 C C . GLN A 1 120 ? -12.504 2.578 14.847 1.00 98.38 120 GLN A C 1
ATOM 982 O O . GLN A 1 120 ? -12.071 1.686 15.579 1.00 98.38 120 GLN A O 1
ATOM 987 N N . ASP A 1 121 ? -13.805 2.763 14.660 1.00 98.62 121 ASP A N 1
ATOM 988 C CA . A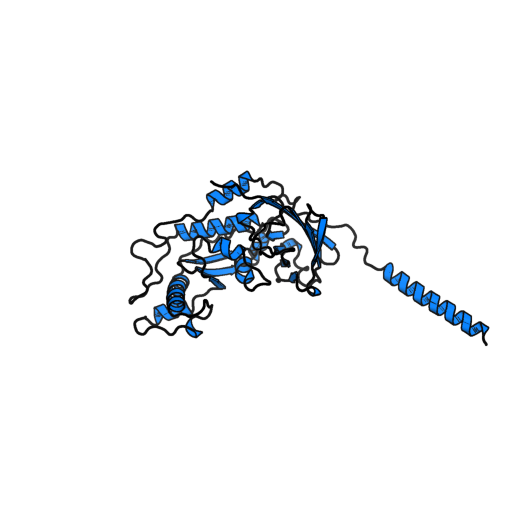SP A 1 121 ? -14.817 1.881 15.231 1.00 98.62 121 ASP A CA 1
ATOM 989 C C . ASP A 1 121 ? -14.693 0.485 14.600 1.00 98.62 121 ASP A C 1
ATOM 991 O O . ASP A 1 121 ? -14.711 -0.519 15.315 1.00 98.62 121 ASP A O 1
ATOM 995 N N . ALA A 1 122 ? -14.432 0.410 13.288 1.00 98.38 122 ALA A N 1
ATOM 996 C CA . ALA A 1 122 ? -14.153 -0.839 12.580 1.00 98.38 122 ALA A CA 1
ATOM 997 C C . ALA A 1 122 ? -12.912 -1.567 13.127 1.00 98.38 122 ALA A C 1
ATOM 999 O O . ALA A 1 122 ? -12.947 -2.785 13.305 1.00 98.38 122 ALA A O 1
ATOM 1000 N N . VAL A 1 123 ? -11.842 -0.836 13.473 1.00 98.00 123 VAL A N 1
ATOM 1001 C CA . VAL A 1 123 ? -10.655 -1.402 14.146 1.00 98.00 123 VAL A CA 1
ATOM 1002 C C . VAL A 1 123 ? -11.050 -2.092 15.455 1.00 98.00 123 VAL A C 1
ATOM 1004 O O . VAL A 1 123 ? -10.660 -3.238 15.688 1.00 98.00 123 VAL A O 1
ATOM 1007 N N . VAL A 1 124 ? -11.857 -1.439 16.297 1.00 98.25 124 VAL A N 1
ATOM 1008 C CA . VAL A 1 124 ? -12.313 -2.023 17.569 1.00 98.25 124 VAL A CA 1
ATOM 1009 C C . VAL A 1 124 ? -13.213 -3.235 17.342 1.00 98.25 124 VAL A C 1
ATOM 1011 O O . VAL A 1 124 ? -12.990 -4.275 17.966 1.00 98.25 124 VAL A O 1
ATOM 1014 N N . LEU A 1 125 ? -14.188 -3.146 16.432 1.00 98.12 125 LEU A N 1
ATOM 1015 C CA . LEU A 1 125 ? -15.069 -4.270 16.104 1.00 98.12 125 LEU A CA 1
ATOM 1016 C C . LEU A 1 125 ? -14.292 -5.469 15.557 1.00 98.12 125 LEU A C 1
ATOM 1018 O O . LEU A 1 125 ? -14.553 -6.603 15.958 1.00 98.12 125 LEU A O 1
ATOM 1022 N N . GLN A 1 126 ? -13.314 -5.238 14.681 1.00 97.94 126 GLN A N 1
ATOM 1023 C CA . GLN A 1 126 ? -12.498 -6.307 14.122 1.00 97.94 126 GLN A CA 1
ATOM 1024 C C . GLN A 1 126 ? -11.641 -6.976 15.200 1.00 97.94 126 GLN A C 1
ATOM 1026 O O . GLN A 1 126 ? -11.558 -8.201 15.208 1.00 97.94 126 GLN A O 1
ATOM 1031 N N . ILE A 1 127 ? -11.049 -6.218 16.129 1.00 97.38 127 ILE A N 1
ATOM 1032 C CA . ILE A 1 127 ? -10.292 -6.786 17.258 1.00 97.38 127 ILE A CA 1
ATOM 1033 C C . ILE A 1 127 ? -11.204 -7.644 18.142 1.00 97.38 127 ILE A C 1
ATOM 1035 O O . ILE A 1 127 ? -10.848 -8.773 18.479 1.00 97.38 127 ILE A O 1
ATOM 1039 N N . LEU A 1 128 ? -12.398 -7.152 18.486 1.00 97.50 128 LEU A N 1
ATOM 1040 C CA . LEU A 1 128 ? -13.379 -7.918 19.262 1.00 97.50 128 LEU A CA 1
ATOM 1041 C C . LEU A 1 128 ? -13.797 -9.208 18.540 1.00 97.50 128 LEU A C 1
ATOM 1043 O O . LEU A 1 128 ? -13.845 -10.271 19.159 1.00 97.50 128 LEU A O 1
ATOM 1047 N N . SER A 1 129 ? -14.040 -9.122 17.231 1.00 97.56 129 SER A N 1
ATOM 1048 C CA . SER A 1 129 ? -14.376 -10.261 16.377 1.00 97.56 129 SER A CA 1
ATOM 1049 C C . SER A 1 129 ? -13.247 -11.301 16.339 1.00 97.56 129 SER A C 1
ATOM 1051 O O . SER A 1 129 ? -13.486 -12.481 16.599 1.00 97.56 129 SER A O 1
ATOM 1053 N N . LEU A 1 130 ? -11.999 -10.873 16.109 1.00 97.31 130 LEU A N 1
ATOM 1054 C CA . LEU A 1 130 ? -10.823 -11.754 16.117 1.00 97.31 130 LEU A CA 1
ATOM 1055 C C . LEU A 1 130 ? -10.640 -12.437 17.481 1.00 97.31 130 LEU A C 1
ATOM 1057 O O . LEU A 1 130 ? -10.400 -13.642 17.540 1.00 97.31 130 LEU A O 1
ATOM 1061 N N . ASN A 1 131 ? -10.819 -11.700 18.581 1.00 96.69 131 ASN A N 1
ATOM 1062 C CA . ASN A 1 131 ? -10.734 -12.242 19.942 1.00 96.69 131 ASN A CA 1
ATOM 1063 C C . ASN A 1 131 ? -11.833 -13.274 20.249 1.00 96.69 131 ASN A C 1
ATOM 1065 O O . ASN A 1 131 ? -11.640 -14.139 21.103 1.00 96.69 131 ASN A O 1
ATOM 1069 N N . ALA A 1 132 ? -12.963 -13.216 19.540 1.00 96.62 132 ALA A N 1
ATOM 1070 C CA . ALA A 1 132 ? -14.015 -14.228 19.591 1.00 96.62 132 ALA A CA 1
ATOM 1071 C C . ALA A 1 132 ? -13.730 -15.458 18.698 1.00 96.62 132 ALA A C 1
ATOM 1073 O O . ALA A 1 132 ? -14.515 -16.404 18.701 1.00 96.62 132 ALA A O 1
ATOM 1074 N N . GLY A 1 133 ? -12.608 -15.477 17.967 1.00 96.81 133 GLY A N 1
ATOM 1075 C CA . GLY A 1 133 ? -12.186 -16.585 17.106 1.00 96.81 133 GLY A CA 1
ATOM 1076 C C . GLY A 1 133 ? -12.645 -16.481 15.648 1.00 96.81 133 GLY A C 1
ATOM 1077 O O . GLY A 1 133 ? -12.529 -17.460 14.909 1.00 96.81 133 GLY A O 1
ATOM 1078 N N . ASN A 1 134 ? -13.156 -15.324 15.225 1.00 97.06 134 ASN A N 1
ATOM 1079 C CA . ASN A 1 134 ? -13.571 -15.081 13.844 1.00 97.06 134 ASN A CA 1
ATOM 1080 C C . ASN A 1 134 ? -12.388 -14.684 12.942 1.00 97.06 134 ASN A C 1
ATOM 1082 O O . ASN A 1 134 ? -11.346 -14.264 13.447 1.00 97.06 134 ASN A O 1
ATOM 1086 N N . PRO A 1 135 ? -12.521 -14.790 11.606 1.00 95.50 135 PRO A N 1
ATOM 1087 C CA . PRO A 1 135 ? -11.482 -14.354 10.676 1.00 95.50 135 PRO A CA 1
ATOM 1088 C C . PRO A 1 135 ? -11.422 -12.824 10.506 1.00 95.50 135 PRO A C 1
ATOM 1090 O O . PRO A 1 135 ? -12.376 -12.095 10.790 1.00 95.50 135 PRO A O 1
ATOM 1093 N N . LEU A 1 136 ? -10.298 -12.342 9.963 1.00 94.25 136 LEU A N 1
ATOM 1094 C CA . LEU A 1 136 ? -10.205 -11.004 9.371 1.00 94.25 136 LEU A CA 1
ATOM 1095 C C . LEU A 1 136 ? -11.132 -10.941 8.144 1.00 94.25 136 LEU A C 1
ATOM 1097 O O . LEU A 1 136 ? -11.062 -11.824 7.288 1.00 94.25 136 LEU A O 1
ATOM 1101 N N . THR A 1 137 ? -11.997 -9.929 8.053 1.00 93.75 137 THR A N 1
ATOM 1102 C CA . THR A 1 137 ? -13.037 -9.864 7.013 1.00 93.75 137 THR A CA 1
ATOM 1103 C C . THR A 1 137 ? -13.430 -8.428 6.680 1.00 93.75 137 THR A C 1
ATOM 1105 O O . THR A 1 137 ? -13.398 -7.560 7.545 1.00 93.75 137 THR A O 1
ATOM 1108 N N . HIS A 1 138 ? -13.841 -8.191 5.432 1.00 93.62 138 HIS A N 1
ATOM 1109 C CA . HIS A 1 138 ? -14.458 -6.925 5.018 1.00 93.62 138 HIS A CA 1
ATOM 1110 C C . HIS A 1 138 ? -15.926 -6.812 5.468 1.00 93.62 138 HIS A C 1
ATOM 1112 O O . HIS A 1 138 ? -16.514 -5.737 5.392 1.00 93.62 138 HIS A O 1
ATOM 1118 N N . TRP A 1 139 ? -16.525 -7.913 5.936 1.00 94.06 139 TRP A N 1
ATOM 1119 C CA . TRP A 1 139 ? -17.942 -8.010 6.298 1.00 94.06 139 TRP A CA 1
ATOM 1120 C C . TRP A 1 139 ? -18.090 -8.521 7.734 1.00 94.06 139 TRP A C 1
ATOM 1122 O O . TRP A 1 139 ? -18.364 -9.698 7.968 1.00 94.06 139 TRP A O 1
ATOM 1132 N N . ILE A 1 140 ? -17.861 -7.646 8.720 1.00 94.31 140 ILE A N 1
ATOM 1133 C CA . ILE A 1 140 ? -17.846 -8.013 10.151 1.00 94.31 140 ILE A CA 1
ATOM 1134 C C . ILE A 1 140 ? -19.169 -8.661 10.585 1.00 94.31 140 ILE A C 1
ATOM 1136 O O . ILE A 1 140 ? -19.155 -9.684 11.273 1.00 94.31 140 ILE A O 1
ATOM 1140 N N . SER A 1 141 ? -20.303 -8.107 10.152 1.00 95.38 141 SER A N 1
ATOM 1141 C CA . SER A 1 141 ? -21.648 -8.603 10.485 1.00 95.38 141 SER A CA 1
ATOM 1142 C C . SER A 1 141 ? -21.951 -10.034 10.027 1.00 95.38 141 SER A C 1
ATOM 1144 O O . SER A 1 141 ? -22.872 -10.643 10.565 1.00 95.38 141 SER A O 1
ATOM 1146 N N . GLU A 1 142 ? -21.174 -10.615 9.106 1.00 95.62 142 GLU A N 1
ATOM 1147 C CA . GLU A 1 142 ? -21.317 -12.032 8.734 1.00 95.62 142 GLU A CA 1
ATOM 1148 C C . GLU A 1 142 ? -20.764 -12.993 9.801 1.00 95.62 142 GLU A C 1
ATOM 1150 O O . GLU A 1 142 ? -21.149 -14.162 9.834 1.00 95.62 142 GLU A O 1
ATOM 1155 N N . TYR A 1 143 ? -19.869 -12.513 10.672 1.00 95.19 143 TYR A N 1
ATOM 1156 C CA . TYR A 1 143 ? -19.124 -13.348 11.623 1.00 95.19 143 TYR A CA 1
ATOM 1157 C C . TYR A 1 143 ? -19.302 -12.919 13.081 1.00 95.19 143 TYR A C 1
ATOM 1159 O O . TYR A 1 143 ? -19.125 -13.731 13.989 1.00 95.19 143 TYR A O 1
ATOM 1167 N N . TYR A 1 144 ? -19.626 -11.651 13.336 1.00 95.62 144 TYR A N 1
ATOM 1168 C CA . TYR A 1 144 ? -19.655 -11.095 14.683 1.00 95.62 144 TYR A CA 1
ATOM 1169 C C . TYR A 1 144 ? -20.935 -10.313 14.939 1.00 95.62 144 TYR A C 1
ATOM 1171 O O . TYR A 1 144 ? -21.105 -9.190 14.464 1.00 95.62 144 TYR A O 1
ATOM 1179 N N . GLU A 1 145 ? -21.833 -10.910 15.719 1.00 95.44 145 GLU A N 1
ATOM 1180 C CA . GLU A 1 145 ? -23.062 -10.258 16.161 1.00 95.44 145 GLU A CA 1
ATOM 1181 C C . GLU A 1 145 ? -22.758 -9.110 17.128 1.00 95.44 145 GLU A C 1
ATOM 1183 O O . GLU A 1 145 ? -21.862 -9.196 17.971 1.00 95.44 145 GLU A O 1
ATOM 1188 N N . LYS A 1 146 ? -23.545 -8.035 17.038 1.00 96.62 146 LYS A N 1
ATOM 1189 C CA . LYS A 1 146 ? -23.432 -6.895 17.946 1.00 96.62 146 LYS A CA 1
ATOM 1190 C C . LYS A 1 146 ? -23.595 -7.340 19.408 1.00 96.62 146 LYS A C 1
ATOM 1192 O O . LYS A 1 146 ? -24.663 -7.851 19.760 1.00 96.62 146 LYS A O 1
ATOM 1197 N N . PRO A 1 147 ? -22.633 -7.041 20.300 1.00 96.12 147 PRO A N 1
ATOM 1198 C CA . PRO A 1 147 ? -22.798 -7.266 21.731 1.00 96.12 147 PRO A CA 1
ATOM 1199 C C . PRO A 1 147 ? -24.037 -6.564 22.307 1.00 96.12 147 PRO A C 1
ATOM 1201 O O . PRO A 1 147 ? -24.459 -5.492 21.854 1.00 96.12 147 PRO A O 1
ATOM 1204 N N . ALA A 1 148 ? -24.634 -7.165 23.338 1.00 97.38 148 ALA A N 1
ATOM 1205 C CA . ALA A 1 148 ? -25.850 -6.642 23.962 1.00 97.38 148 ALA A CA 1
ATOM 1206 C C . ALA A 1 148 ? -25.636 -5.275 24.640 1.00 97.38 148 ALA A C 1
ATOM 1208 O O . ALA A 1 148 ? -26.556 -4.460 24.678 1.00 97.38 148 ALA A O 1
ATOM 1209 N N . ASP A 1 149 ? -24.430 -5.023 25.149 1.00 97.94 149 ASP A N 1
ATOM 1210 C CA . ASP A 1 149 ? -24.030 -3.787 25.827 1.00 97.94 149 ASP A CA 1
ATOM 1211 C C . ASP A 1 149 ? -23.447 -2.722 24.878 1.00 97.94 149 ASP A C 1
ATOM 1213 O O . ASP A 1 149 ? -23.150 -1.606 25.303 1.00 97.94 149 ASP A O 1
ATOM 1217 N N . MET A 1 150 ? -23.306 -3.040 23.590 1.00 98.44 150 MET A N 1
ATOM 1218 C CA . MET A 1 150 ? -22.834 -2.117 22.561 1.00 98.44 150 MET A CA 1
ATOM 1219 C C . MET A 1 150 ? -24.004 -1.339 21.954 1.00 98.44 150 MET A C 1
ATOM 1221 O O . MET A 1 150 ? -25.044 -1.917 21.608 1.00 98.44 150 MET A O 1
ATOM 1225 N N . SER A 1 151 ? -23.841 -0.024 21.795 1.00 98.38 151 SER A N 1
ATOM 1226 C CA . SER A 1 151 ? -24.837 0.793 21.100 1.00 98.38 151 SER A CA 1
ATOM 1227 C C . SER A 1 151 ? -24.944 0.371 19.633 1.00 98.38 151 SER A C 1
ATOM 1229 O O . SER A 1 151 ? -23.964 -0.046 19.019 1.00 98.38 151 SER A O 1
ATOM 1231 N N . GLN A 1 152 ? -26.149 0.474 19.069 1.00 98.00 152 GLN A N 1
ATOM 1232 C CA . GLN A 1 152 ? -26.355 0.197 17.645 1.00 98.00 152 GLN A CA 1
ATOM 1233 C C . GLN A 1 152 ? -25.531 1.157 16.776 1.00 98.00 152 GLN A C 1
ATOM 1235 O O . GLN A 1 152 ? -24.880 0.718 15.844 1.00 98.00 152 GLN A O 1
ATOM 1240 N N . GLU A 1 153 ? -25.474 2.435 17.160 1.00 98.38 153 GLU A N 1
ATOM 1241 C CA . GLU A 1 153 ? -24.707 3.474 16.462 1.00 98.38 153 GLU A CA 1
ATOM 1242 C C . GLU A 1 153 ? -23.214 3.139 16.328 1.00 98.38 153 GLU A C 1
ATOM 1244 O O . GLU A 1 153 ? -22.664 3.256 15.239 1.00 98.38 153 GLU A O 1
ATOM 1249 N N . PHE A 1 154 ? -22.561 2.683 17.404 1.00 98.62 154 PHE A N 1
ATOM 1250 C CA . PHE A 1 154 ? -21.144 2.305 17.353 1.00 98.62 154 PHE A CA 1
ATOM 1251 C C . PHE A 1 154 ? -20.918 1.086 16.453 1.00 98.62 154 PHE A C 1
ATOM 1253 O O . PHE A 1 154 ? -19.971 1.045 15.670 1.00 98.62 154 PHE A O 1
ATOM 1260 N N . TYR A 1 155 ? -21.799 0.090 16.565 1.00 98.56 155 TYR A N 1
ATOM 1261 C CA . TYR A 1 155 ? -21.705 -1.117 15.754 1.00 98.56 155 TYR A CA 1
ATOM 1262 C C . TYR A 1 155 ? -21.893 -0.819 14.265 1.00 98.56 155 TYR A C 1
ATOM 1264 O O . TYR A 1 155 ? -21.084 -1.269 13.458 1.00 98.56 155 TYR A O 1
ATOM 1272 N N . ASP A 1 156 ? -22.905 -0.025 13.907 1.00 98.25 156 ASP A N 1
ATOM 1273 C CA . ASP A 1 156 ? -23.173 0.358 12.518 1.00 98.25 156 ASP A CA 1
ATOM 1274 C C . ASP A 1 156 ? -22.028 1.212 11.957 1.00 98.25 156 ASP A C 1
ATOM 1276 O O . ASP A 1 156 ? -21.559 0.942 10.856 1.00 98.25 156 ASP A O 1
ATOM 1280 N N . SER A 1 157 ? -21.499 2.162 12.741 1.00 98.38 157 SER A N 1
ATOM 1281 C CA . SER A 1 157 ? -20.351 3.003 12.362 1.00 98.38 157 SER A CA 1
ATOM 1282 C C . SER A 1 157 ? -19.146 2.176 11.897 1.00 98.38 157 SER A C 1
ATOM 1284 O O . SER A 1 157 ? -18.588 2.437 10.833 1.00 98.38 157 SER A O 1
ATOM 1286 N N . GLY A 1 158 ? -18.762 1.146 12.658 1.00 97.62 158 GLY A N 1
ATOM 1287 C CA . GLY A 1 158 ? -17.641 0.283 12.285 1.00 97.62 158 GLY A CA 1
ATOM 1288 C C . GLY A 1 158 ? -17.986 -0.771 11.227 1.00 97.62 158 GLY A C 1
ATOM 1289 O O . GLY A 1 158 ? -17.179 -1.043 10.342 1.00 97.62 158 GLY A O 1
ATOM 1290 N N . ASN A 1 159 ? -19.175 -1.377 11.292 1.00 97.25 159 ASN A N 1
ATOM 1291 C CA . ASN A 1 159 ? -19.589 -2.424 10.352 1.00 97.25 159 ASN A CA 1
ATOM 1292 C C . ASN A 1 159 ? -19.839 -1.881 8.934 1.00 97.25 159 ASN A C 1
ATOM 1294 O O . ASN A 1 159 ? -19.622 -2.596 7.960 1.00 97.25 159 ASN A O 1
ATOM 1298 N N . GLU A 1 160 ? -20.283 -0.630 8.818 1.00 96.88 160 GLU A N 1
ATOM 1299 C CA . GLU A 1 160 ? -20.581 0.040 7.547 1.00 96.88 160 GLU A CA 1
ATOM 1300 C C . GLU A 1 160 ? -19.475 1.020 7.120 1.00 96.88 160 GLU A C 1
ATOM 1302 O O . GLU A 1 160 ? -19.673 1.822 6.204 1.00 96.88 160 GLU A O 1
ATOM 1307 N N . ALA A 1 161 ? -18.306 0.969 7.770 1.00 97.69 161 ALA A N 1
ATOM 1308 C CA . ALA A 1 161 ? -17.190 1.856 7.471 1.00 97.69 161 ALA A CA 1
ATOM 1309 C C . ALA A 1 161 ? -16.781 1.773 5.989 1.00 97.69 161 ALA A C 1
ATOM 1311 O O . ALA A 1 161 ? -16.599 0.685 5.436 1.00 97.69 161 ALA A O 1
ATOM 1312 N N . ASP A 1 162 ? -16.581 2.926 5.345 1.00 95.75 162 ASP A N 1
ATOM 1313 C CA . ASP A 1 162 ? -16.158 2.999 3.939 1.00 95.75 162 ASP A CA 1
ATOM 1314 C C . ASP A 1 162 ? -14.665 2.671 3.820 1.00 95.75 162 ASP A C 1
ATOM 1316 O O . ASP A 1 162 ? -13.813 3.540 4.026 1.00 95.75 162 ASP A O 1
ATOM 1320 N N . HIS A 1 163 ? -14.344 1.418 3.495 1.00 95.31 163 HIS A N 1
ATOM 1321 C CA . HIS A 1 163 ? -12.980 0.903 3.471 1.00 95.31 163 HIS A CA 1
ATOM 1322 C C . HIS A 1 163 ? -12.742 -0.061 2.301 1.00 95.31 163 HIS A C 1
ATOM 1324 O O . HIS A 1 163 ? -13.657 -0.689 1.772 1.00 95.31 163 HIS A O 1
ATOM 1330 N N . ASN A 1 164 ? -11.478 -0.197 1.909 1.00 93.00 164 ASN A N 1
ATOM 1331 C CA . ASN A 1 164 ? -11.039 -1.163 0.901 1.00 93.00 164 ASN A CA 1
ATOM 1332 C C . ASN A 1 164 ? -9.722 -1.866 1.261 1.00 93.00 164 ASN A C 1
ATOM 1334 O O . ASN A 1 164 ? -9.194 -2.633 0.462 1.00 93.00 164 ASN A O 1
ATOM 1338 N N . ILE A 1 165 ? -9.191 -1.599 2.455 1.00 92.56 165 ILE A N 1
ATOM 1339 C CA . ILE A 1 165 ? -7.982 -2.213 3.000 1.00 92.56 165 ILE A CA 1
ATOM 1340 C C . ILE A 1 165 ? -8.305 -2.703 4.409 1.00 92.56 165 ILE A C 1
ATOM 1342 O O . ILE A 1 165 ? -8.814 -1.921 5.215 1.00 92.56 165 ILE A O 1
ATOM 1346 N N . ILE A 1 166 ? -7.972 -3.960 4.705 1.00 93.25 166 ILE A N 1
ATOM 1347 C CA . ILE A 1 166 ? -7.983 -4.520 6.063 1.00 93.25 166 ILE A CA 1
ATOM 1348 C C . ILE A 1 166 ? -6.735 -5.368 6.280 1.00 93.25 166 ILE A C 1
ATOM 1350 O O . ILE A 1 166 ? -6.299 -6.090 5.387 1.00 93.25 166 ILE A O 1
ATOM 1354 N N . SER A 1 167 ? -6.154 -5.321 7.474 1.00 91.88 167 SER A N 1
ATOM 1355 C CA . SER A 1 167 ? -5.040 -6.205 7.816 1.00 91.88 167 SER A CA 1
ATOM 1356 C C . SER A 1 167 ? -4.833 -6.348 9.313 1.00 91.88 167 SER A C 1
ATOM 1358 O O . SER A 1 167 ? -5.184 -5.471 10.096 1.00 91.88 167 SER A O 1
ATOM 1360 N N . THR A 1 168 ? -4.197 -7.452 9.696 1.00 91.06 168 THR A N 1
ATOM 1361 C CA . THR A 1 168 ? -3.627 -7.670 11.030 1.00 91.06 168 THR A CA 1
ATOM 1362 C C . THR A 1 168 ? -2.255 -7.012 11.207 1.00 91.06 168 THR A C 1
ATOM 1364 O O . THR A 1 168 ? -1.576 -7.258 12.201 1.00 91.06 168 THR A O 1
ATOM 1367 N N . TYR A 1 169 ? -1.784 -6.226 10.237 1.00 89.88 169 TYR A N 1
ATOM 1368 C CA . TYR A 1 169 ? -0.597 -5.404 10.412 1.00 89.88 169 TYR A CA 1
ATOM 1369 C C . TYR A 1 169 ? -0.894 -4.244 11.362 1.00 89.88 169 TYR A C 1
ATOM 1371 O O . TYR A 1 169 ? -1.854 -3.490 11.182 1.00 89.88 169 TYR A O 1
ATOM 1379 N N . TYR A 1 170 ? 0.002 -4.071 12.331 1.00 90.75 170 TYR A N 1
ATOM 1380 C CA . TYR A 1 170 ? 0.039 -2.911 13.212 1.00 90.75 170 TYR A CA 1
ATOM 1381 C C . TYR A 1 170 ? 0.353 -1.639 12.423 1.00 90.75 170 TYR A C 1
ATOM 1383 O O . TYR A 1 170 ? 1.001 -1.690 11.376 1.00 90.75 170 TYR A O 1
ATOM 1391 N N . TYR A 1 171 ? 0.016 -0.474 12.979 1.00 88.19 171 TYR A N 1
ATOM 1392 C CA . TYR A 1 171 ? 0.294 0.822 12.342 1.00 88.19 171 TYR A CA 1
ATOM 1393 C C . TYR A 1 171 ? 1.773 1.019 11.941 1.00 88.19 171 TYR A C 1
ATOM 1395 O O . TYR A 1 171 ? 2.068 1.716 10.973 1.00 88.19 171 TYR A O 1
ATOM 1403 N N . THR A 1 172 ? 2.712 0.395 12.663 1.00 89.00 172 THR A N 1
ATOM 1404 C CA . THR A 1 172 ? 4.156 0.459 12.379 1.00 89.00 172 THR A CA 1
ATOM 1405 C C . THR A 1 172 ? 4.584 -0.328 11.149 1.00 89.00 172 THR A C 1
ATOM 1407 O O . THR A 1 172 ? 5.652 -0.062 10.609 1.00 89.00 172 THR A O 1
ATOM 1410 N N . SER A 1 173 ? 3.791 -1.315 10.738 1.00 85.06 173 SER A N 1
ATOM 1411 C CA . SER A 1 173 ? 4.116 -2.236 9.650 1.00 85.06 173 SER A CA 1
ATOM 1412 C C . SER A 1 173 ? 3.040 -2.297 8.575 1.00 85.06 173 SER A C 1
ATOM 1414 O O . SER A 1 173 ? 3.193 -3.066 7.640 1.00 85.06 173 SER A O 1
ATOM 1416 N N . ALA A 1 174 ? 1.942 -1.548 8.700 1.00 82.44 174 ALA A N 1
ATOM 1417 C CA . ALA A 1 174 ? 0.818 -1.641 7.777 1.00 82.44 174 ALA A CA 1
ATOM 1418 C C . ALA A 1 174 ? 1.244 -1.296 6.350 1.00 82.44 174 ALA A C 1
ATOM 1420 O O . ALA A 1 174 ? 1.161 -2.144 5.469 1.00 82.44 174 ALA A O 1
ATOM 1421 N N . VAL A 1 175 ? 1.793 -0.095 6.148 1.00 83.81 175 VAL A N 1
ATOM 1422 C CA . VAL A 1 175 ? 2.205 0.391 4.822 1.00 83.81 175 VAL A CA 1
ATOM 1423 C C . VAL A 1 175 ? 3.237 -0.537 4.173 1.00 83.81 175 VAL A C 1
ATOM 1425 O O . VAL A 1 175 ? 3.022 -0.982 3.050 1.00 83.81 175 VAL A O 1
ATOM 1428 N N . SER A 1 176 ? 4.320 -0.883 4.876 1.00 79.62 176 SER A N 1
ATOM 1429 C CA . SER A 1 176 ? 5.357 -1.770 4.330 1.00 79.62 176 SER A CA 1
ATOM 1430 C C . SER A 1 176 ? 4.882 -3.219 4.171 1.00 79.62 176 SER A C 1
ATOM 1432 O O . SER A 1 176 ? 5.231 -3.875 3.193 1.00 79.62 176 SER A O 1
ATOM 1434 N N . GLY A 1 177 ? 4.039 -3.710 5.082 1.00 79.25 177 GLY A N 1
ATOM 1435 C CA . GLY A 1 177 ? 3.444 -5.044 5.029 1.00 79.25 177 GLY A CA 1
ATOM 1436 C C . GLY A 1 177 ? 2.590 -5.243 3.780 1.00 79.25 177 GLY A C 1
ATOM 1437 O O . GLY A 1 177 ? 2.757 -6.242 3.085 1.00 79.25 177 GLY A O 1
ATOM 1438 N N . PHE A 1 178 ? 1.776 -4.245 3.416 1.00 79.94 178 PHE A N 1
ATOM 1439 C CA . PHE A 1 178 ? 0.999 -4.253 2.171 1.00 79.94 178 PHE A CA 1
ATOM 1440 C C . PHE A 1 178 ? 1.871 -4.336 0.918 1.00 79.94 178 PHE A C 1
ATOM 1442 O O . PHE A 1 178 ? 1.417 -4.789 -0.129 1.00 79.94 178 PHE A O 1
ATOM 1449 N N . PHE A 1 179 ? 3.131 -3.911 0.992 1.00 75.69 179 PHE A N 1
ATOM 1450 C CA . PHE A 1 179 ? 4.044 -3.975 -0.145 1.00 75.69 179 PHE A CA 1
ATOM 1451 C C . PHE A 1 179 ? 4.782 -5.298 -0.247 1.00 75.69 179 PHE A C 1
ATOM 1453 O O . PHE A 1 179 ? 5.368 -5.543 -1.289 1.00 75.69 179 PHE A O 1
ATOM 1460 N N . GLY A 1 180 ? 4.697 -6.189 0.742 1.00 68.31 180 GLY A N 1
ATOM 1461 C CA . GLY A 1 180 ? 5.158 -7.573 0.600 1.00 68.31 180 GLY A CA 1
ATOM 1462 C C . GLY A 1 180 ? 4.135 -8.518 -0.039 1.00 68.31 180 GLY A C 1
ATOM 1463 O O . GLY A 1 180 ? 4.440 -9.682 -0.294 1.00 68.31 180 GLY A O 1
ATOM 1464 N N . GLU A 1 181 ? 2.920 -8.031 -0.280 1.00 73.06 181 GLU A N 1
ATOM 1465 C CA . GLU A 1 181 ? 1.782 -8.811 -0.764 1.00 73.06 181 GLU A CA 1
ATOM 1466 C C . GLU A 1 181 ? 1.822 -9.068 -2.282 1.00 73.06 181 GLU A C 1
ATOM 1468 O O . GLU A 1 181 ? 2.710 -8.608 -2.987 1.00 73.06 181 GLU A O 1
ATOM 1473 N N . SER A 1 182 ? 0.911 -9.870 -2.836 1.00 65.81 182 SER A N 1
ATOM 1474 C CA . SER A 1 182 ? 0.998 -10.250 -4.256 1.00 65.81 182 SER A CA 1
ATOM 1475 C C . SER A 1 182 ? -0.363 -10.440 -4.917 1.00 65.81 182 SER A C 1
ATOM 1477 O O . SER A 1 182 ? -1.318 -10.937 -4.313 1.00 65.81 182 SER A O 1
ATOM 1479 N N . TYR A 1 183 ? -0.417 -10.102 -6.210 1.00 66.44 183 TYR A N 1
ATOM 1480 C CA . TYR A 1 183 ? -1.607 -10.239 -7.055 1.00 66.44 183 TYR A CA 1
ATOM 1481 C C . TYR A 1 183 ? -1.999 -11.695 -7.224 1.00 66.44 183 TYR A C 1
ATOM 1483 O O . TYR A 1 183 ? -3.172 -12.050 -7.197 1.00 66.44 183 TYR A O 1
ATOM 1491 N N . PHE A 1 184 ? -0.997 -12.555 -7.336 1.00 71.62 184 PHE A N 1
ATOM 1492 C CA . PHE A 1 184 ? -1.194 -13.956 -7.644 1.00 71.62 184 PHE A CA 1
ATOM 1493 C C . PHE A 1 184 ? -1.415 -14.831 -6.408 1.00 71.62 184 PHE A C 1
ATOM 1495 O O . PHE A 1 184 ? -1.735 -16.008 -6.572 1.00 71.62 184 PHE A O 1
ATOM 1502 N N . THR A 1 185 ? -1.225 -14.303 -5.194 1.00 61.03 185 THR A N 1
ATOM 1503 C CA . THR A 1 185 ? -1.335 -15.088 -3.954 1.00 61.03 185 THR A CA 1
ATOM 1504 C C . THR A 1 185 ? -2.355 -14.581 -2.946 1.00 61.03 185 THR A C 1
ATOM 1506 O O . THR A 1 185 ? -2.413 -15.215 -1.903 1.00 61.03 185 THR A O 1
ATOM 1509 N N . TYR A 1 186 ? -3.135 -13.529 -3.249 1.00 56.56 186 TYR A N 1
ATOM 1510 C CA . TYR A 1 186 ? -4.459 -13.166 -2.678 1.00 56.56 186 TYR A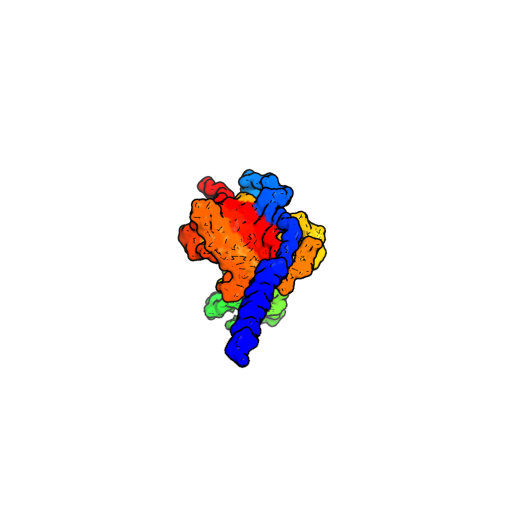 CA 1
ATOM 1511 C C . TYR A 1 186 ? -4.658 -11.658 -2.411 1.00 56.56 186 TYR A C 1
ATOM 1513 O O . TYR A 1 186 ? -5.792 -11.253 -2.172 1.00 56.56 186 TYR A O 1
ATOM 1521 N N . THR A 1 187 ? -3.620 -10.811 -2.445 1.00 60.81 187 THR A N 1
ATOM 1522 C CA . THR A 1 187 ? -3.688 -9.498 -1.767 1.00 60.81 187 THR A CA 1
ATOM 1523 C C . THR A 1 187 ? -3.065 -8.299 -2.499 1.00 60.81 187 THR A C 1
ATOM 1525 O O . THR A 1 187 ? -2.976 -7.229 -1.905 1.00 60.81 187 THR A O 1
ATOM 1528 N N . ALA A 1 188 ? -2.736 -8.358 -3.804 1.00 59.78 188 ALA A N 1
ATOM 1529 C CA . ALA A 1 188 ? -2.294 -7.124 -4.504 1.00 59.78 188 ALA A CA 1
ATOM 1530 C C . ALA A 1 188 ? -3.302 -5.979 -4.440 1.00 59.78 188 ALA A C 1
ATOM 1532 O O . ALA A 1 188 ? -2.917 -4.843 -4.696 1.00 59.78 188 ALA A O 1
ATOM 1533 N N . GLY A 1 189 ? -4.556 -6.252 -4.066 1.00 77.44 189 GLY A N 1
ATOM 1534 C CA . GLY A 1 189 ? -5.523 -5.217 -3.736 1.00 77.44 189 GLY A CA 1
ATOM 1535 C C . GLY A 1 189 ? -4.929 -4.118 -2.853 1.00 77.44 189 GLY A C 1
ATOM 1536 O O . GLY A 1 189 ? -5.081 -2.954 -3.204 1.00 77.44 189 GLY A O 1
ATOM 1537 N N . HIS A 1 190 ? -4.181 -4.444 -1.790 1.00 87.88 190 HIS A N 1
ATOM 1538 C CA . HIS A 1 190 ? -3.626 -3.417 -0.901 1.00 87.88 190 HIS A CA 1
ATOM 1539 C C . HIS A 1 190 ? -2.505 -2.610 -1.554 1.00 87.88 190 HIS A C 1
ATOM 1541 O O . HIS A 1 190 ? -2.549 -1.378 -1.544 1.00 87.88 190 HIS A O 1
ATOM 1547 N N . ARG A 1 191 ? -1.517 -3.278 -2.167 1.00 86.75 191 ARG A N 1
ATOM 1548 C CA . ARG A 1 191 ? -0.437 -2.567 -2.859 1.00 86.75 191 ARG A CA 1
ATOM 1549 C C . ARG A 1 191 ? -0.990 -1.708 -3.987 1.00 86.75 191 ARG A C 1
ATOM 1551 O O . ARG A 1 191 ? -0.632 -0.541 -4.066 1.00 86.75 191 ARG A O 1
ATOM 1558 N N . THR A 1 192 ? -1.884 -2.225 -4.824 1.00 85.62 192 THR A N 1
ATOM 1559 C CA . THR A 1 192 ? -2.520 -1.439 -5.887 1.00 85.62 192 THR A CA 1
ATOM 1560 C C . THR A 1 192 ? -3.346 -0.287 -5.311 1.00 85.62 192 THR A C 1
ATOM 1562 O O . THR A 1 192 ? -3.228 0.831 -5.805 1.00 85.62 192 THR A O 1
ATOM 1565 N N . ALA A 1 193 ? -4.096 -0.500 -4.225 1.00 89.06 193 ALA A N 1
ATOM 1566 C CA . ALA A 1 193 ? -4.865 0.549 -3.547 1.00 89.06 193 ALA A CA 1
ATOM 1567 C C . ALA A 1 193 ? -3.998 1.680 -2.966 1.00 89.06 193 ALA A C 1
ATOM 1569 O O . ALA A 1 193 ? -4.504 2.777 -2.742 1.00 89.06 193 ALA A O 1
ATOM 1570 N N . LEU A 1 194 ? -2.704 1.442 -2.736 1.00 90.88 194 LEU A N 1
ATOM 1571 C CA . LEU A 1 194 ? -1.787 2.411 -2.129 1.00 90.88 194 LEU A CA 1
ATOM 1572 C C . LEU A 1 194 ? -0.733 2.965 -3.086 1.00 90.88 194 LEU A C 1
ATOM 1574 O O . LEU A 1 194 ? -0.330 4.118 -2.941 1.00 90.88 194 LEU A O 1
ATOM 1578 N N . LEU A 1 195 ? -0.269 2.171 -4.047 1.00 90.31 195 LEU A N 1
ATOM 1579 C CA . LEU A 1 195 ? 0.835 2.496 -4.949 1.00 90.31 195 LEU A CA 1
ATOM 1580 C C . LEU A 1 195 ? 0.388 2.787 -6.373 1.00 90.31 195 LEU A C 1
ATOM 1582 O O . LEU A 1 195 ? 1.177 3.347 -7.119 1.00 90.31 195 LEU A O 1
ATOM 1586 N N . SER A 1 196 ? -0.849 2.473 -6.764 1.00 89.69 196 SER A N 1
ATOM 1587 C CA . SER A 1 196 ? -1.320 2.858 -8.094 1.00 89.69 196 SER A CA 1
ATOM 1588 C C . SER A 1 196 ? -1.210 4.383 -8.274 1.00 89.69 196 SER A C 1
ATOM 1590 O O . SER A 1 196 ? -1.544 5.141 -7.346 1.00 89.69 196 SER A O 1
ATOM 1592 N N . PRO A 1 197 ? -0.779 4.874 -9.453 1.00 91.38 197 PRO A N 1
ATOM 1593 C CA . PRO A 1 197 ? -0.664 6.306 -9.688 1.00 91.38 197 PRO A CA 1
ATOM 1594 C C . PRO A 1 197 ? -1.995 7.047 -9.551 1.00 91.38 197 PRO A C 1
ATOM 1596 O O . PRO A 1 197 ? -1.986 8.213 -9.188 1.00 91.38 197 PRO A O 1
ATOM 1599 N N . ASN A 1 198 ? -3.137 6.377 -9.748 1.00 89.44 198 ASN A N 1
ATOM 1600 C CA . ASN A 1 198 ? -4.459 6.998 -9.621 1.00 89.44 198 ASN A CA 1
ATOM 1601 C C . ASN A 1 198 ? -4.842 7.404 -8.188 1.00 89.44 198 ASN A C 1
ATOM 1603 O O . ASN A 1 198 ? -5.792 8.164 -8.028 1.00 89.44 198 ASN A O 1
ATOM 1607 N N . VAL A 1 199 ? -4.165 6.904 -7.150 1.00 92.06 199 VAL A N 1
ATOM 1608 C CA . VAL A 1 199 ? -4.542 7.145 -5.750 1.00 92.06 199 VAL A CA 1
ATOM 1609 C C . VAL A 1 199 ? -4.322 8.615 -5.397 1.00 92.06 199 VAL A C 1
ATOM 1611 O O . VAL A 1 199 ? -3.204 9.116 -5.450 1.00 92.06 199 VAL A O 1
ATOM 1614 N N . SER A 1 200 ? -5.391 9.303 -4.999 1.00 92.75 200 SER A N 1
ATOM 1615 C CA . SER A 1 200 ? -5.373 10.724 -4.625 1.00 92.75 200 SER A CA 1
ATOM 1616 C C . SER A 1 200 ? -5.669 10.966 -3.145 1.00 92.75 200 SER A C 1
ATOM 1618 O O . SER A 1 200 ? -5.542 12.092 -2.662 1.00 92.75 200 SER A O 1
ATOM 1620 N N . ARG A 1 201 ? -6.115 9.933 -2.421 1.00 94.25 201 ARG A N 1
ATOM 1621 C CA . ARG A 1 201 ? -6.351 9.974 -0.975 1.00 94.25 201 ARG A CA 1
ATOM 1622 C C . ARG A 1 201 ? -6.121 8.609 -0.337 1.00 94.25 201 ARG A C 1
ATOM 1624 O O . ARG A 1 201 ? -6.437 7.590 -0.947 1.00 94.25 201 ARG A O 1
ATOM 1631 N N . ALA A 1 202 ? -5.679 8.625 0.914 1.00 95.06 202 ALA A N 1
ATOM 1632 C CA . ALA A 1 202 ? -5.636 7.465 1.791 1.00 95.06 202 ALA A CA 1
ATOM 1633 C C . ALA A 1 202 ? -5.928 7.926 3.227 1.00 95.06 202 ALA A C 1
ATOM 1635 O O . ALA A 1 202 ? -5.204 8.764 3.759 1.00 95.06 202 ALA A O 1
ATOM 1636 N N . ASP A 1 203 ? -7.005 7.415 3.817 1.00 96.75 203 ASP A N 1
ATOM 1637 C CA . ASP A 1 203 ? -7.362 7.602 5.226 1.00 96.75 203 ASP A CA 1
ATOM 1638 C C . ASP A 1 203 ? -7.253 6.247 5.941 1.00 96.75 203 ASP A C 1
ATOM 1640 O O . ASP A 1 203 ? -7.482 5.207 5.319 1.00 96.75 203 ASP A O 1
ATOM 1644 N N . PHE A 1 204 ? -6.909 6.248 7.231 1.00 96.44 204 PHE A N 1
ATOM 1645 C CA . PHE A 1 204 ? -6.620 5.021 7.977 1.00 96.44 204 PHE A CA 1
ATOM 1646 C C . PHE A 1 204 ? -7.300 4.995 9.342 1.00 96.44 204 PHE A C 1
ATOM 1648 O O . PHE A 1 204 ? -7.298 5.994 10.061 1.00 96.44 204 PHE A O 1
ATOM 1655 N N . GLY A 1 205 ? -7.805 3.818 9.702 1.00 97.50 205 GLY A N 1
ATOM 1656 C CA . GLY A 1 205 ? -8.000 3.399 11.080 1.00 97.50 205 GLY A CA 1
ATOM 1657 C C . GLY A 1 205 ? -6.798 2.566 11.535 1.00 97.50 205 GLY A C 1
ATOM 1658 O O . GLY A 1 205 ? -6.392 1.636 10.837 1.00 97.50 205 GLY A O 1
ATOM 1659 N N . LEU A 1 206 ? -6.199 2.912 12.673 1.00 96.38 206 LEU A N 1
ATOM 1660 C CA . LEU A 1 206 ? -4.941 2.368 13.172 1.00 96.38 206 LEU A CA 1
ATOM 1661 C C . LEU A 1 206 ? -5.103 1.785 14.581 1.00 96.38 206 LEU A C 1
ATOM 1663 O O . LEU A 1 206 ? -5.668 2.419 15.472 1.00 96.38 206 LEU A O 1
ATOM 1667 N N . GLY A 1 207 ? -4.528 0.600 14.784 1.00 91.56 207 GLY A N 1
ATOM 1668 C CA . GLY A 1 207 ? -4.463 -0.101 16.062 1.00 91.56 207 GLY A CA 1
ATOM 1669 C C . GLY A 1 207 ? -3.627 -1.379 15.949 1.00 91.56 207 GLY A C 1
ATOM 1670 O O . GLY A 1 207 ? -2.580 -1.389 15.295 1.00 91.56 207 GLY A O 1
ATOM 1671 N N . GLU A 1 208 ? -4.092 -2.457 16.587 1.00 90.44 208 GLU A N 1
ATOM 1672 C CA . GLU A 1 208 ? -3.538 -3.811 16.391 1.00 90.44 208 GLU A CA 1
ATOM 1673 C C . GLU A 1 208 ? -3.911 -4.406 15.028 1.00 90.44 208 GLU A C 1
ATOM 1675 O O . GLU A 1 208 ? -3.218 -5.270 14.501 1.00 90.44 208 GLU A O 1
ATOM 1680 N N . VAL A 1 209 ? -4.993 -3.895 14.446 1.00 93.88 209 VAL A N 1
ATOM 1681 C CA . VAL A 1 209 ? -5.384 -4.101 13.054 1.00 93.88 209 VAL A CA 1
ATOM 1682 C C . VAL A 1 209 ? -5.400 -2.749 12.347 1.00 93.88 209 VAL A C 1
ATOM 1684 O O . VAL A 1 209 ? -5.482 -1.699 12.991 1.00 93.88 209 VAL A O 1
ATOM 1687 N N . THR A 1 210 ? -5.341 -2.776 11.021 1.00 95.06 210 THR A N 1
ATOM 1688 C CA . THR A 1 210 ? -5.419 -1.581 10.181 1.00 95.06 210 THR A CA 1
ATOM 1689 C C . THR A 1 210 ? -6.624 -1.670 9.263 1.00 95.06 210 THR A C 1
ATOM 1691 O O . THR A 1 210 ? -6.813 -2.681 8.590 1.00 95.06 210 THR A O 1
ATOM 1694 N N . TYR A 1 211 ? -7.395 -0.588 9.210 1.00 96.19 211 TYR A N 1
ATOM 1695 C CA . TYR A 1 211 ? -8.419 -0.339 8.201 1.00 96.19 211 TYR A CA 1
ATOM 1696 C C . TYR A 1 211 ? -7.971 0.832 7.329 1.00 96.19 211 TYR A C 1
ATOM 1698 O O . TYR A 1 211 ? -7.400 1.799 7.828 1.00 96.19 211 TYR A O 1
ATOM 1706 N N . GLY A 1 212 ? -8.216 0.769 6.026 1.00 95.31 212 GLY A N 1
ATOM 1707 C CA . GLY A 1 212 ? -7.849 1.840 5.103 1.00 95.31 212 GLY A CA 1
ATOM 1708 C C . GLY A 1 212 ? -8.944 2.132 4.090 1.00 95.31 212 GLY A C 1
ATOM 1709 O O . GLY A 1 212 ? -9.581 1.222 3.558 1.00 95.31 212 GLY A O 1
ATOM 1710 N N . SER A 1 213 ? -9.129 3.419 3.814 1.00 95.81 213 SER A N 1
ATOM 1711 C CA . SER A 1 213 ? -10.011 3.937 2.773 1.00 95.81 213 SER A CA 1
ATOM 1712 C C . SER A 1 213 ? -9.187 4.740 1.786 1.00 95.81 213 SER A C 1
ATOM 1714 O O . SER A 1 213 ? -8.698 5.835 2.086 1.00 95.81 213 SER A O 1
ATOM 1716 N N . THR A 1 214 ? -9.046 4.204 0.585 1.00 94.31 214 THR A N 1
ATOM 1717 C CA . THR A 1 214 ? -8.335 4.869 -0.504 1.00 94.31 214 THR A CA 1
ATOM 1718 C C . THR A 1 214 ? -9.319 5.328 -1.567 1.00 94.31 214 THR A C 1
ATOM 1720 O O . THR A 1 214 ? -10.421 4.805 -1.711 1.00 94.31 214 THR A O 1
ATOM 1723 N N . GLY A 1 215 ? -8.946 6.373 -2.293 1.00 91.94 215 GLY A N 1
ATOM 1724 C CA . GLY A 1 215 ? -9.750 6.899 -3.387 1.00 91.94 215 GLY A CA 1
ATOM 1725 C C . GLY A 1 215 ? -8.850 7.414 -4.490 1.00 91.94 215 GLY A C 1
ATOM 1726 O O . GLY A 1 215 ? -7.767 7.939 -4.215 1.00 91.94 215 GLY A O 1
ATOM 1727 N N . GLY A 1 216 ? -9.304 7.245 -5.728 1.00 88.50 216 GLY A N 1
ATOM 1728 C CA . GLY A 1 216 ? -8.551 7.638 -6.907 1.00 88.50 216 GLY A CA 1
ATOM 1729 C C . GLY A 1 216 ? -9.095 8.883 -7.601 1.00 88.50 216 GLY A C 1
ATOM 1730 O O . GLY A 1 216 ? -10.279 9.201 -7.507 1.00 88.50 216 GLY A O 1
ATOM 1731 N N . SER A 1 217 ? -8.221 9.548 -8.349 1.00 85.38 217 SER A N 1
ATOM 1732 C CA . SER A 1 217 ? -8.557 10.571 -9.334 1.00 85.38 217 SER A CA 1
ATOM 1733 C C . SER A 1 217 ? -7.704 10.352 -10.576 1.00 85.38 217 SER A C 1
ATOM 1735 O O . SER A 1 217 ? -6.484 10.226 -10.472 1.00 85.38 217 SER A O 1
ATOM 1737 N N . SER A 1 218 ? -8.319 10.361 -11.762 1.00 78.19 218 SER A N 1
ATOM 1738 C CA . SER A 1 218 ? -7.576 10.274 -13.026 1.00 78.19 218 SER A CA 1
ATOM 1739 C C . SER A 1 218 ? -6.594 11.435 -13.196 1.00 78.19 218 SER A C 1
ATOM 1741 O O . SER A 1 218 ? -5.550 11.253 -13.806 1.00 78.19 218 SER A O 1
ATOM 1743 N N . SER A 1 219 ? -6.867 12.588 -12.574 1.00 80.75 219 SER A N 1
ATOM 1744 C CA . SER A 1 219 ? -5.965 13.746 -12.586 1.00 80.75 219 SER A CA 1
ATOM 1745 C C . SER A 1 219 ? -4.609 13.483 -11.923 1.00 80.75 219 SER A C 1
ATOM 1747 O O . SER A 1 219 ? -3.702 14.297 -12.044 1.00 80.75 219 SER A O 1
ATOM 1749 N N . GLN A 1 220 ? -4.458 12.392 -11.164 1.00 82.69 220 GLN A N 1
ATOM 1750 C CA . GLN A 1 220 ? -3.153 12.019 -10.617 1.00 82.69 220 GLN A CA 1
ATOM 1751 C C . GLN A 1 220 ? -2.188 11.552 -11.715 1.00 82.69 220 GLN A C 1
ATOM 1753 O O . GLN A 1 220 ? -0.984 11.730 -11.571 1.00 82.69 220 GLN A O 1
ATOM 1758 N N . TYR A 1 221 ? -2.689 11.022 -12.836 1.00 78.38 221 TYR A N 1
ATOM 1759 C CA . TYR A 1 221 ? -1.834 10.692 -13.979 1.00 78.38 221 TYR A CA 1
ATOM 1760 C C . TYR A 1 221 ? -1.250 11.942 -14.649 1.00 78.38 221 TYR A C 1
ATOM 1762 O O . TYR A 1 221 ? -0.139 11.878 -15.163 1.00 78.38 221 TYR A O 1
ATOM 1770 N N . ASP A 1 222 ? -1.936 13.087 -14.568 1.00 78.25 222 ASP A N 1
ATOM 1771 C CA . ASP A 1 222 ? -1.456 14.355 -15.138 1.00 78.25 222 ASP A CA 1
ATOM 1772 C C . ASP A 1 222 ? -0.208 14.895 -14.417 1.00 78.25 222 ASP A C 1
ATOM 1774 O O . ASP A 1 222 ? 0.529 15.706 -14.972 1.00 78.25 222 ASP A O 1
ATOM 1778 N N . VAL A 1 223 ? 0.021 14.468 -13.170 1.00 83.94 223 VAL A N 1
ATOM 1779 C CA . VAL A 1 223 ? 1.170 14.870 -12.336 1.00 83.94 223 VAL A CA 1
ATOM 1780 C C . VAL A 1 223 ? 2.195 13.745 -12.168 1.00 83.94 223 VAL A C 1
ATOM 1782 O O . VAL A 1 223 ? 3.119 13.848 -11.361 1.00 83.94 223 VAL A O 1
ATOM 1785 N N . MET A 1 224 ? 2.020 12.642 -12.898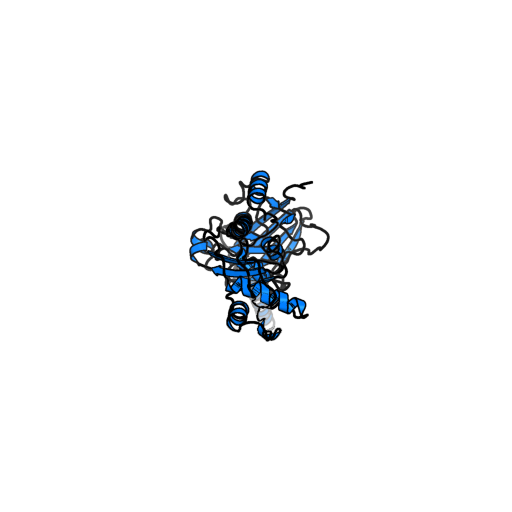 1.00 90.56 224 MET A N 1
ATOM 1786 C CA . MET A 1 224 ? 2.990 11.561 -12.940 1.00 90.56 224 MET A CA 1
ATOM 1787 C C . MET A 1 224 ? 4.140 11.958 -13.866 1.00 90.56 224 MET A C 1
ATOM 1789 O O . MET A 1 224 ? 3.972 12.037 -15.079 1.00 90.56 224 MET A O 1
ATOM 1793 N N . GLU A 1 225 ? 5.303 12.215 -13.268 1.00 89.38 225 GLU A N 1
ATOM 1794 C CA . GLU A 1 225 ? 6.513 12.647 -13.976 1.00 89.38 225 GLU A CA 1
ATOM 1795 C C . GLU A 1 225 ? 7.164 11.549 -14.844 1.00 89.38 225 GLU A C 1
ATOM 1797 O O . GLU A 1 225 ? 7.493 11.849 -15.991 1.00 89.38 225 GLU A O 1
ATOM 1802 N N . PRO A 1 226 ? 7.377 10.301 -14.366 1.00 91.00 226 PRO A N 1
ATOM 1803 C CA . PRO A 1 226 ? 7.992 9.267 -15.198 1.00 91.00 226 PRO A CA 1
ATOM 1804 C C . PRO A 1 226 ? 6.989 8.640 -16.177 1.00 91.00 226 PRO A C 1
ATOM 1806 O O . PRO A 1 226 ? 5.769 8.675 -15.976 1.00 91.00 226 PRO A O 1
ATOM 1809 N N . ASP A 1 227 ? 7.511 7.970 -17.206 1.00 87.44 227 ASP A N 1
ATOM 1810 C CA . ASP A 1 227 ? 6.707 7.224 -18.189 1.00 87.44 227 ASP A CA 1
ATOM 1811 C C . ASP A 1 227 ? 5.950 6.042 -17.549 1.00 87.44 227 ASP A C 1
ATOM 1813 O O . ASP A 1 227 ? 4.944 5.551 -1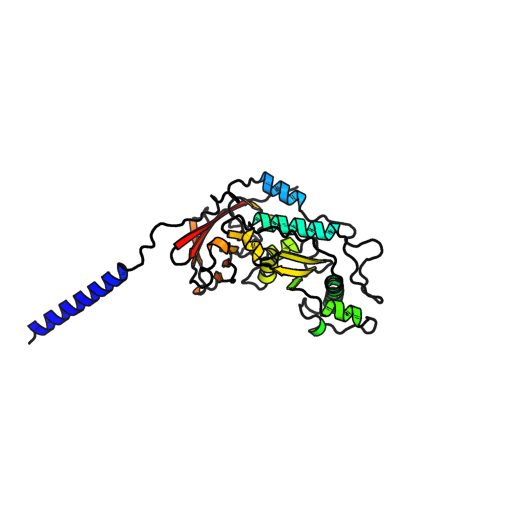8.067 1.00 87.44 227 ASP A O 1
ATOM 1817 N N . PHE A 1 228 ? 6.435 5.560 -16.406 1.00 90.31 228 PHE A N 1
ATOM 1818 C CA . PHE A 1 228 ? 5.843 4.467 -15.649 1.00 90.31 228 PHE A CA 1
ATOM 1819 C C . PHE A 1 228 ? 6.286 4.532 -14.181 1.00 90.31 228 PHE A C 1
ATOM 1821 O O . PHE A 1 228 ? 7.298 5.138 -13.835 1.00 90.31 228 PHE A O 1
ATOM 1828 N N . ALA A 1 229 ? 5.532 3.856 -13.322 1.00 92.19 229 ALA A N 1
ATOM 1829 C CA . ALA A 1 229 ? 5.935 3.534 -11.966 1.00 92.19 229 ALA A CA 1
ATOM 1830 C C . ALA A 1 229 ? 6.145 2.027 -11.879 1.00 92.19 229 ALA A C 1
ATOM 1832 O O . ALA A 1 229 ? 5.409 1.269 -12.511 1.00 92.19 229 ALA A O 1
ATOM 1833 N N . ALA A 1 230 ? 7.125 1.569 -11.108 1.00 90.56 230 ALA A N 1
ATOM 1834 C CA . ALA A 1 230 ? 7.346 0.141 -10.959 1.00 90.56 230 ALA A CA 1
ATOM 1835 C C . ALA A 1 230 ? 7.821 -0.246 -9.565 1.00 90.56 230 ALA A C 1
ATOM 1837 O O . ALA A 1 230 ? 8.590 0.471 -8.926 1.00 90.56 230 ALA A O 1
ATOM 1838 N N . TYR A 1 231 ? 7.351 -1.405 -9.117 1.00 88.94 231 TYR A N 1
ATOM 1839 C CA . TYR A 1 231 ? 7.796 -2.056 -7.899 1.00 88.94 231 TYR A CA 1
ATOM 1840 C C . TYR A 1 231 ? 8.366 -3.435 -8.273 1.00 88.94 231 TYR A C 1
ATOM 1842 O O . TYR A 1 231 ? 7.607 -4.275 -8.761 1.00 88.94 231 TYR A O 1
ATOM 1850 N N . PRO A 1 232 ? 9.666 -3.700 -8.064 1.00 87.62 232 PRO A N 1
ATOM 1851 C CA . PRO A 1 232 ? 10.696 -2.743 -7.649 1.00 87.62 232 PRO A CA 1
ATOM 1852 C C . PRO A 1 232 ? 10.941 -1.657 -8.716 1.00 87.62 232 PRO A C 1
ATOM 1854 O O . PRO A 1 232 ? 10.546 -1.800 -9.867 1.00 87.62 232 PRO A O 1
ATOM 1857 N N . ALA A 1 233 ? 11.559 -0.543 -8.335 1.00 89.75 233 ALA A N 1
ATOM 1858 C CA . ALA A 1 233 ? 11.843 0.572 -9.243 1.00 89.75 233 ALA A CA 1
ATOM 1859 C C . ALA A 1 233 ? 13.196 0.393 -9.961 1.00 89.75 233 ALA A C 1
ATOM 1861 O O . ALA A 1 233 ? 14.066 -0.293 -9.423 1.00 89.75 233 ALA A O 1
ATOM 1862 N N . PRO A 1 234 ? 13.424 1.024 -11.131 1.00 88.81 234 PRO A N 1
ATOM 1863 C CA . PRO A 1 234 ? 14.741 1.049 -11.770 1.00 88.81 234 PRO A CA 1
ATOM 1864 C C . PRO A 1 234 ? 15.832 1.674 -10.885 1.00 88.81 234 PRO A C 1
ATOM 1866 O O . PRO A 1 234 ? 15.562 2.566 -10.078 1.00 88.81 234 PRO A O 1
ATOM 1869 N N . GLY A 1 235 ? 17.083 1.262 -11.101 1.00 86.94 235 GLY A N 1
ATOM 1870 C CA . GLY A 1 235 ? 18.235 1.719 -10.322 1.00 86.94 235 GLY A CA 1
ATOM 1871 C C . GLY A 1 235 ? 18.344 1.034 -8.958 1.00 86.94 235 GLY A C 1
ATOM 1872 O O . GLY A 1 235 ? 18.106 -0.167 -8.847 1.00 86.94 235 GLY A O 1
ATOM 1873 N N . TYR A 1 236 ? 18.747 1.788 -7.932 1.00 85.31 236 TYR A N 1
ATOM 1874 C CA . TYR A 1 236 ? 18.881 1.271 -6.568 1.00 85.31 236 TYR A CA 1
ATOM 1875 C C . TYR A 1 236 ? 17.512 1.076 -5.915 1.00 85.31 236 TYR A C 1
ATOM 1877 O O . TYR A 1 236 ? 16.741 2.034 -5.803 1.00 85.31 236 TYR A O 1
ATOM 1885 N N . PHE A 1 237 ? 17.248 -0.131 -5.415 1.00 86.62 237 PHE A N 1
ATOM 1886 C CA . PHE A 1 237 ? 16.028 -0.448 -4.679 1.00 86.62 237 PHE A CA 1
ATOM 1887 C C . PHE A 1 237 ? 16.344 -1.082 -3.310 1.00 86.62 237 PHE A C 1
ATOM 1889 O O . PHE A 1 237 ? 17.138 -2.023 -3.261 1.00 86.62 237 PHE A O 1
ATOM 1896 N N . PRO A 1 238 ? 15.737 -0.609 -2.202 1.00 83.31 238 PRO A N 1
ATOM 1897 C CA . PRO A 1 238 ? 16.001 -1.128 -0.863 1.00 83.31 238 PRO A CA 1
ATOM 1898 C C . PRO A 1 238 ? 15.574 -2.592 -0.721 1.00 83.31 238 PRO A C 1
ATOM 1900 O O . PRO A 1 238 ? 14.398 -2.921 -0.870 1.00 83.31 238 PRO A O 1
ATOM 1903 N N . ALA A 1 239 ? 16.501 -3.475 -0.360 1.00 77.56 239 ALA A N 1
ATOM 1904 C CA . ALA A 1 239 ? 16.200 -4.889 -0.161 1.00 77.56 239 ALA A CA 1
ATOM 1905 C C . ALA A 1 239 ? 15.234 -5.123 1.014 1.00 77.56 239 ALA A C 1
ATOM 1907 O O . ALA A 1 239 ? 14.408 -6.024 0.935 1.00 77.56 239 ALA A O 1
ATOM 1908 N N . GLN A 1 240 ? 15.259 -4.290 2.067 1.00 76.88 240 GLN A N 1
ATOM 1909 C CA . GLN A 1 240 ? 14.273 -4.382 3.158 1.00 76.88 240 GLN A CA 1
ATOM 1910 C C . GLN A 1 240 ? 12.842 -4.068 2.708 1.00 76.88 240 GLN A C 1
ATOM 1912 O O . GLN A 1 240 ? 11.883 -4.523 3.326 1.00 76.88 240 GLN A O 1
ATOM 1917 N N . ASP A 1 241 ? 12.714 -3.282 1.641 1.00 78.50 241 ASP A N 1
ATOM 1918 C CA . ASP A 1 241 ? 11.440 -2.871 1.070 1.00 78.50 241 ASP A CA 1
ATOM 1919 C C . ASP A 1 241 ? 11.041 -3.768 -0.098 1.00 78.50 241 ASP A C 1
ATOM 1921 O O . ASP A 1 241 ? 9.985 -3.548 -0.682 1.00 78.50 241 ASP A O 1
ATOM 1925 N N . PHE A 1 242 ? 11.863 -4.769 -0.432 1.00 76.25 242 PHE A N 1
ATOM 1926 C CA . PHE A 1 242 ? 11.602 -5.804 -1.422 1.00 76.25 242 PHE A CA 1
ATOM 1927 C C . PHE A 1 242 ? 11.329 -7.126 -0.705 1.00 76.25 242 PHE A C 1
ATOM 1929 O O . PHE A 1 242 ? 12.253 -7.835 -0.320 1.00 76.25 242 PHE A O 1
ATOM 1936 N N . ALA A 1 243 ? 10.066 -7.505 -0.509 1.00 65.94 243 ALA A N 1
ATOM 1937 C CA . ALA A 1 243 ? 9.801 -8.807 0.099 1.00 65.94 243 ALA A CA 1
ATOM 1938 C C . ALA A 1 243 ? 10.216 -9.929 -0.869 1.00 65.94 243 ALA A C 1
ATOM 1940 O O . ALA A 1 243 ? 9.824 -9.927 -2.032 1.00 65.94 243 ALA A O 1
ATOM 1941 N N . SER A 1 244 ? 10.966 -10.927 -0.398 1.00 58.16 244 SER A N 1
ATOM 1942 C CA . SER A 1 244 ? 11.536 -11.992 -1.243 1.00 58.16 244 SER A CA 1
ATOM 1943 C C . SER A 1 244 ? 10.501 -12.906 -1.933 1.00 58.16 244 SER A C 1
ATOM 1945 O O . SER A 1 244 ? 10.844 -13.684 -2.822 1.00 58.16 244 SER A O 1
ATOM 1947 N N . ALA A 1 245 ? 9.224 -12.809 -1.550 1.00 58.81 245 ALA A N 1
ATOM 1948 C CA . ALA A 1 245 ? 8.092 -13.479 -2.197 1.00 58.81 245 ALA A CA 1
ATOM 1949 C C . ALA A 1 245 ? 7.225 -12.533 -3.055 1.00 58.81 245 ALA A C 1
ATOM 1951 O O . ALA A 1 245 ? 6.197 -12.960 -3.599 1.00 58.81 245 ALA A O 1
ATOM 1952 N N . SER A 1 246 ? 7.618 -11.260 -3.154 1.00 73.56 246 SER A N 1
ATOM 1953 C CA . SER A 1 246 ? 6.837 -10.217 -3.794 1.00 73.56 246 SER A CA 1
ATOM 1954 C C . SER A 1 246 ? 6.862 -10.327 -5.309 1.00 73.56 246 SER A C 1
ATOM 1956 O O . SER A 1 246 ? 7.917 -10.308 -5.939 1.00 73.56 246 SER A O 1
ATOM 1958 N N . ASP A 1 247 ? 5.669 -10.307 -5.890 1.00 83.00 247 ASP A N 1
ATOM 1959 C CA . ASP A 1 247 ? 5.479 -10.114 -7.323 1.00 83.00 247 ASP A CA 1
ATOM 1960 C C . ASP A 1 247 ? 5.753 -8.661 -7.722 1.00 83.00 247 ASP A C 1
ATOM 1962 O O . ASP A 1 247 ? 5.789 -7.767 -6.868 1.00 83.00 247 ASP A O 1
ATOM 1966 N N . TRP A 1 248 ? 6.021 -8.448 -9.007 1.00 87.00 248 TRP A N 1
ATOM 1967 C CA . TRP A 1 248 ? 6.474 -7.166 -9.537 1.00 87.00 248 TRP A CA 1
ATOM 1968 C C . TRP A 1 248 ? 5.329 -6.468 -10.250 1.00 87.00 248 TRP A C 1
ATOM 1970 O O . TRP A 1 248 ? 4.563 -7.110 -10.967 1.00 87.00 248 TRP A O 1
ATOM 1980 N N . ASP A 1 249 ? 5.260 -5.152 -10.107 1.00 87.81 249 ASP A N 1
ATOM 1981 C CA . ASP A 1 249 ? 4.211 -4.335 -10.700 1.00 87.81 249 ASP A CA 1
ATOM 1982 C C . ASP A 1 249 ? 4.805 -3.247 -11.578 1.00 87.81 249 ASP A C 1
ATOM 1984 O O . ASP A 1 249 ? 5.827 -2.646 -11.243 1.00 87.81 249 ASP A O 1
ATOM 1988 N N . ILE A 1 250 ? 4.131 -2.968 -12.687 1.00 89.69 250 ILE A N 1
ATOM 1989 C CA . ILE A 1 250 ? 4.445 -1.866 -13.592 1.00 89.69 250 ILE A CA 1
ATOM 1990 C C . ILE A 1 250 ? 3.147 -1.116 -13.855 1.00 89.69 250 ILE A C 1
ATOM 1992 O O . ILE A 1 250 ? 2.245 -1.655 -14.485 1.00 89.69 250 ILE A O 1
ATOM 1996 N N . TYR A 1 251 ? 3.057 0.130 -13.412 1.00 89.44 251 TYR A N 1
ATOM 1997 C CA . TYR A 1 251 ? 1.951 1.032 -13.709 1.00 89.44 251 TYR A CA 1
ATOM 1998 C C . TYR A 1 251 ? 2.363 1.970 -14.834 1.00 89.44 251 TYR A C 1
ATOM 2000 O O . TYR A 1 251 ? 3.366 2.674 -14.718 1.00 89.44 251 TYR A O 1
ATOM 2008 N N . LEU A 1 252 ? 1.600 1.995 -15.921 1.00 87.06 252 LEU A N 1
ATOM 2009 C CA . LEU A 1 252 ? 1.918 2.859 -17.053 1.00 87.06 252 LEU A CA 1
ATOM 2010 C C . LEU A 1 252 ? 1.334 4.254 -16.841 1.00 87.06 252 LEU A C 1
ATOM 2012 O O . LEU A 1 252 ? 0.194 4.399 -16.390 1.00 87.06 252 LEU A O 1
ATOM 2016 N N . ASN A 1 253 ? 2.087 5.282 -17.223 1.00 87.62 253 ASN A N 1
ATOM 2017 C CA . ASN A 1 253 ? 1.556 6.632 -17.277 1.00 87.62 253 ASN A CA 1
ATOM 2018 C C . ASN A 1 253 ? 0.553 6.740 -18.435 1.00 87.62 253 ASN A C 1
ATOM 2020 O O . ASN A 1 253 ? 0.896 6.607 -19.614 1.00 87.62 253 ASN A O 1
ATOM 2024 N N . GLN A 1 254 ? -0.714 6.970 -18.096 1.00 83.12 254 GLN A N 1
ATOM 2025 C CA . GLN A 1 254 ? -1.804 6.969 -19.071 1.00 83.12 254 GLN A CA 1
ATOM 2026 C C . GLN A 1 254 ? -1.702 8.111 -20.087 1.00 83.12 254 GLN A C 1
ATOM 2028 O O . GLN A 1 254 ? -2.247 7.983 -21.179 1.00 83.12 254 GLN A O 1
ATOM 2033 N N . THR A 1 255 ? -0.944 9.169 -19.787 1.00 81.44 255 THR A N 1
ATOM 2034 C CA . THR A 1 255 ? -0.643 10.245 -20.742 1.00 81.44 255 THR A CA 1
ATOM 2035 C C . THR A 1 255 ? 0.096 9.723 -21.977 1.00 81.44 255 THR A C 1
ATOM 2037 O O . THR A 1 255 ? -0.107 10.228 -23.080 1.00 81.44 255 THR A O 1
ATOM 2040 N N . PHE A 1 256 ? 0.929 8.691 -21.812 1.00 78.56 256 PHE A N 1
ATOM 2041 C CA . PHE A 1 256 ? 1.742 8.116 -22.887 1.00 78.56 256 PHE A CA 1
ATOM 2042 C C . PHE A 1 256 ? 1.202 6.772 -23.401 1.00 78.56 256 PHE A C 1
ATOM 2044 O O . PHE A 1 256 ? 1.448 6.416 -24.554 1.00 78.56 256 PHE A O 1
ATOM 2051 N N . PHE A 1 257 ? 0.459 6.028 -22.567 1.00 78.62 257 PHE A N 1
ATOM 2052 C CA . PHE A 1 257 ? 0.058 4.639 -22.842 1.00 78.62 257 PHE A CA 1
ATOM 2053 C C . PHE A 1 257 ? -1.453 4.366 -22.744 1.00 78.62 257 PHE A C 1
ATOM 2055 O O . PHE A 1 257 ? -1.839 3.213 -22.554 1.00 78.62 257 PHE A O 1
ATOM 2062 N N . SER A 1 258 ? -2.321 5.374 -22.894 1.00 73.38 258 SER A N 1
ATOM 2063 C CA . SER A 1 258 ? -3.788 5.220 -22.770 1.00 73.38 258 SER A CA 1
ATOM 2064 C C . SER A 1 258 ? -4.381 4.048 -23.569 1.00 73.38 258 SER A C 1
ATOM 2066 O O . SER A 1 258 ? -5.283 3.373 -23.085 1.00 73.38 258 SER A O 1
ATOM 2068 N N . ASP A 1 259 ? -3.845 3.762 -24.758 1.00 68.94 259 ASP A N 1
ATOM 2069 C CA . ASP A 1 259 ? -4.410 2.781 -25.700 1.00 68.94 259 ASP A CA 1
ATOM 2070 C C . ASP A 1 259 ? -3.762 1.382 -25.581 1.00 68.94 259 ASP A C 1
ATOM 2072 O O . ASP A 1 259 ? -3.938 0.512 -26.441 1.00 68.94 259 ASP A O 1
ATOM 2076 N N . GLN A 1 260 ? -2.933 1.163 -24.555 1.00 68.75 260 GLN A N 1
ATOM 2077 C CA . GLN A 1 260 ? -2.093 -0.040 -24.431 1.00 68.75 260 GLN A CA 1
ATOM 2078 C C . GLN A 1 260 ? -2.689 -1.136 -23.551 1.00 68.75 260 GLN A C 1
ATOM 2080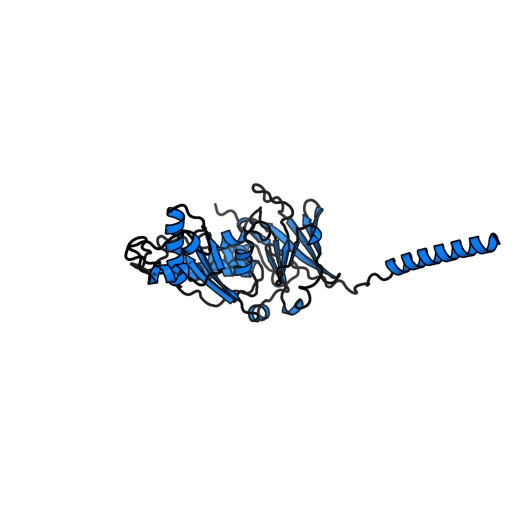 O O . GLN A 1 260 ? -2.219 -2.272 -23.591 1.00 68.75 260 GLN A O 1
ATOM 2085 N N . PHE A 1 261 ? -3.711 -0.810 -22.762 1.00 67.12 261 PHE A N 1
ATOM 2086 C CA . PHE A 1 261 ? -4.219 -1.702 -21.723 1.00 67.12 261 PHE A CA 1
ATOM 2087 C C . PHE A 1 261 ? -5.088 -2.851 -22.250 1.00 67.12 261 PHE A C 1
ATOM 2089 O O . PHE A 1 261 ? -5.270 -3.815 -21.527 1.00 67.12 261 PHE A O 1
ATOM 2096 N N . ASP A 1 262 ? -5.556 -2.828 -23.499 1.00 68.62 262 ASP A N 1
ATOM 2097 C CA . ASP A 1 262 ? -6.362 -3.925 -24.073 1.00 68.62 262 ASP A CA 1
ATOM 2098 C C . ASP A 1 262 ? -5.542 -4.900 -24.936 1.00 68.62 262 ASP A C 1
ATOM 2100 O O . ASP A 1 262 ? -6.086 -5.756 -25.639 1.00 68.62 262 ASP A O 1
ATOM 2104 N N . GLN A 1 263 ? -4.216 -4.758 -24.941 1.00 72.50 263 GLN A N 1
ATOM 2105 C CA . GLN A 1 263 ? -3.354 -5.483 -25.868 1.00 72.50 263 GLN A CA 1
ATOM 2106 C C . GLN A 1 263 ? -2.738 -6.731 -25.250 1.00 72.50 263 GLN A C 1
ATOM 2108 O O . GLN A 1 263 ? -2.485 -6.800 -24.052 1.00 72.50 263 GLN A O 1
ATOM 2113 N N . ALA A 1 264 ? -2.437 -7.716 -26.099 1.00 78.88 264 ALA A N 1
ATOM 2114 C CA . ALA A 1 264 ? -1.696 -8.894 -25.677 1.00 78.88 264 ALA A CA 1
ATOM 2115 C C . ALA A 1 264 ? -0.281 -8.487 -25.240 1.00 78.88 264 ALA A C 1
ATOM 2117 O O . ALA A 1 264 ? 0.543 -8.065 -26.057 1.00 78.88 264 ALA A O 1
ATOM 2118 N N . VAL A 1 265 ? -0.008 -8.631 -23.945 1.00 83.62 265 VAL A N 1
ATOM 2119 C CA . VAL A 1 265 ? 1.268 -8.267 -23.332 1.00 83.62 265 VAL A CA 1
ATOM 2120 C C . VAL A 1 265 ? 2.105 -9.510 -23.090 1.00 83.62 265 VAL A C 1
ATOM 2122 O O . VAL A 1 265 ? 1.635 -10.517 -22.557 1.00 83.62 265 VAL A O 1
ATOM 2125 N N . THR A 1 266 ? 3.381 -9.431 -23.456 1.00 87.50 266 THR A N 1
ATOM 2126 C CA . THR A 1 266 ? 4.371 -10.445 -23.080 1.00 87.50 266 THR A CA 1
ATOM 2127 C C . THR A 1 266 ? 5.564 -9.788 -22.419 1.00 87.50 266 THR A C 1
ATOM 2129 O O . THR A 1 266 ? 5.908 -8.651 -22.730 1.00 87.50 266 THR A O 1
ATOM 2132 N N . GLY A 1 267 ? 6.209 -10.498 -21.503 1.00 87.56 267 GLY A N 1
ATOM 2133 C CA . GLY A 1 267 ? 7.367 -9.990 -20.781 1.00 87.56 267 GLY A CA 1
ATOM 2134 C C . GLY A 1 267 ? 8.513 -10.984 -20.735 1.00 87.56 267 GLY A C 1
ATOM 2135 O O . GLY A 1 267 ? 8.341 -12.189 -20.925 1.00 87.56 267 GLY A O 1
ATOM 2136 N N . THR A 1 268 ? 9.699 -10.475 -20.442 1.00 87.31 268 THR A N 1
ATOM 2137 C CA . THR A 1 268 ? 10.846 -11.275 -20.037 1.00 87.31 268 THR A CA 1
ATOM 2138 C C . THR A 1 268 ? 11.513 -10.628 -18.846 1.00 87.31 268 THR A C 1
ATOM 2140 O O . THR A 1 268 ? 11.767 -9.424 -18.871 1.00 87.31 268 THR A O 1
ATOM 2143 N N . ILE A 1 269 ? 11.852 -11.434 -17.852 1.00 86.75 269 ILE A N 1
ATOM 2144 C CA . ILE A 1 269 ? 12.747 -11.020 -16.775 1.00 86.75 269 ILE A CA 1
ATOM 2145 C C . ILE A 1 269 ? 14.060 -11.756 -16.983 1.00 86.75 269 ILE A C 1
ATOM 2147 O O . ILE A 1 269 ? 14.040 -12.952 -17.263 1.00 86.75 269 ILE A O 1
ATOM 2151 N N . THR A 1 270 ? 15.179 -11.051 -16.868 1.00 83.56 270 THR A N 1
ATOM 2152 C CA . THR A 1 270 ? 16.520 -11.628 -16.956 1.00 83.56 270 THR A CA 1
ATOM 2153 C C . THR A 1 270 ? 17.306 -11.254 -15.712 1.00 83.56 270 THR A C 1
ATOM 2155 O O . THR A 1 270 ? 17.516 -10.064 -15.460 1.00 83.56 270 THR A O 1
ATOM 2158 N N . CYS A 1 271 ? 17.764 -12.263 -14.971 1.00 83.44 271 CYS A N 1
ATOM 2159 C CA . CYS A 1 271 ? 18.760 -12.083 -13.923 1.00 83.44 271 CYS A CA 1
ATOM 2160 C C . CYS A 1 271 ? 20.102 -11.828 -14.600 1.00 83.44 271 CYS A C 1
ATOM 2162 O O . CYS A 1 271 ? 20.562 -12.630 -15.413 1.00 83.44 271 CYS A O 1
ATOM 2164 N N . LEU A 1 272 ? 20.701 -10.680 -14.312 1.00 80.88 272 LEU A N 1
ATOM 2165 C CA . LEU A 1 272 ? 21.891 -10.230 -15.024 1.00 80.88 272 LEU A CA 1
ATOM 2166 C C . LEU A 1 272 ? 23.177 -10.880 -14.484 1.00 80.88 272 LEU A C 1
ATOM 2168 O O . LEU A 1 272 ? 24.153 -10.986 -15.223 1.00 80.88 272 LEU A O 1
ATOM 2172 N N . ASP A 1 273 ? 23.150 -11.398 -13.253 1.00 79.12 273 ASP A N 1
ATOM 2173 C CA . ASP A 1 273 ? 24.265 -12.150 -12.663 1.00 79.12 273 ASP A CA 1
ATOM 2174 C C . ASP A 1 273 ? 24.393 -13.555 -13.267 1.00 79.12 273 ASP A C 1
ATOM 2176 O O . ASP A 1 273 ? 25.492 -14.028 -13.564 1.00 79.12 273 ASP A O 1
ATOM 2180 N N . THR A 1 274 ? 23.260 -14.232 -13.473 1.00 82.06 274 THR A N 1
ATOM 2181 C CA . THR A 1 274 ? 23.220 -15.624 -13.953 1.00 82.06 274 THR A CA 1
ATOM 2182 C C . THR A 1 274 ? 22.923 -15.744 -15.447 1.00 82.06 274 THR A C 1
ATOM 2184 O O . THR A 1 274 ? 23.115 -16.812 -16.025 1.00 82.06 274 THR A O 1
ATOM 2187 N N . ASN A 1 275 ? 22.460 -14.666 -16.088 1.00 85.00 275 ASN A N 1
ATOM 2188 C CA . ASN A 1 275 ? 21.866 -14.653 -17.432 1.00 85.00 275 ASN A CA 1
ATOM 2189 C C . ASN A 1 275 ? 20.635 -15.565 -17.591 1.00 85.00 275 ASN A C 1
ATOM 2191 O O . ASN A 1 275 ? 20.229 -15.866 -18.716 1.00 85.00 275 ASN A O 1
ATOM 2195 N N . GLN A 1 276 ? 20.026 -16.013 -16.491 1.00 85.12 276 GLN A N 1
ATOM 2196 C CA . GLN A 1 276 ? 18.783 -16.774 -16.539 1.00 85.12 276 GLN A CA 1
ATOM 2197 C C . GLN A 1 276 ? 17.629 -15.858 -16.950 1.00 85.12 276 GLN A C 1
ATOM 2199 O O . GLN A 1 276 ? 17.491 -14.747 -16.438 1.00 85.12 276 GLN A O 1
ATOM 2204 N N . THR A 1 277 ? 16.791 -16.334 -17.872 1.00 88.06 277 THR A N 1
ATOM 2205 C CA . THR A 1 277 ? 15.650 -15.581 -18.400 1.00 88.06 277 THR A CA 1
ATOM 2206 C C . THR A 1 277 ? 14.354 -16.356 -18.213 1.00 88.06 277 THR A C 1
ATOM 2208 O O . THR A 1 277 ? 14.253 -17.533 -18.560 1.00 88.06 277 THR A O 1
ATOM 2211 N N . TRP A 1 278 ? 13.329 -15.653 -17.747 1.00 89.44 278 TRP A N 1
ATOM 2212 C CA . TRP A 1 278 ? 11.961 -16.137 -17.619 1.00 89.44 278 TRP A CA 1
ATOM 2213 C C . TRP A 1 278 ? 11.055 -15.361 -18.566 1.00 89.44 278 TRP A C 1
ATOM 2215 O O . TRP A 1 278 ? 11.268 -14.178 -18.821 1.00 89.44 278 TRP A O 1
ATOM 2225 N N . THR A 1 279 ? 10.034 -16.028 -19.090 1.00 92.75 279 THR A N 1
ATOM 2226 C CA . THR A 1 279 ? 9.090 -15.462 -20.063 1.00 92.75 279 THR A CA 1
ATOM 2227 C C . THR A 1 279 ? 7.696 -15.382 -19.457 1.00 92.75 279 THR A C 1
ATOM 2229 O O . THR A 1 279 ? 7.263 -16.299 -18.756 1.00 92.75 279 THR A O 1
ATOM 2232 N N . TYR A 1 280 ? 6.991 -14.301 -19.765 1.00 91.25 280 TYR A N 1
ATOM 2233 C CA . TYR A 1 280 ? 5.761 -13.894 -19.105 1.00 91.25 280 TYR A CA 1
ATOM 2234 C C . TYR A 1 280 ? 4.639 -13.680 -20.110 1.00 91.25 280 TYR A C 1
ATOM 2236 O O . TYR A 1 280 ? 4.840 -13.025 -21.134 1.00 91.25 280 TYR A O 1
ATOM 2244 N N . SER A 1 281 ? 3.473 -14.245 -19.815 1.00 91.19 281 SER A N 1
ATOM 2245 C CA . SER A 1 281 ? 2.230 -14.036 -20.559 1.00 91.19 281 SER A CA 1
ATOM 2246 C C . SER A 1 281 ? 1.033 -14.460 -19.708 1.00 91.19 281 SER A C 1
ATOM 2248 O O . SER A 1 281 ? 1.174 -15.246 -18.766 1.00 91.19 281 SER A O 1
ATOM 2250 N N . GLU A 1 282 ? -0.157 -13.975 -20.058 1.00 89.31 282 GLU A N 1
ATOM 2251 C CA . GLU A 1 282 ? -1.400 -14.422 -19.416 1.00 89.31 282 GLU A CA 1
ATOM 2252 C C . GLU A 1 282 ? -1.614 -15.933 -19.590 1.00 89.31 282 GLU A C 1
ATOM 2254 O O . GLU A 1 282 ? -1.982 -16.619 -18.641 1.00 89.31 282 GLU A O 1
ATOM 2259 N N . GLU A 1 283 ? -1.277 -16.485 -20.764 1.00 90.88 283 GLU A N 1
ATOM 2260 C CA . GLU A 1 283 ? -1.355 -17.928 -21.052 1.00 90.88 283 GLU A CA 1
ATOM 2261 C C . GLU A 1 283 ? -0.513 -18.772 -20.080 1.00 90.88 283 GLU A C 1
ATOM 2263 O O . GLU A 1 283 ? -0.907 -19.870 -19.690 1.00 90.88 283 GLU A O 1
ATOM 2268 N N . LYS A 1 284 ? 0.638 -18.250 -19.642 1.00 91.56 284 LYS A N 1
ATOM 2269 C CA . LYS A 1 284 ? 1.505 -18.907 -18.652 1.00 91.56 284 LYS A CA 1
ATOM 2270 C C . LYS A 1 284 ? 1.025 -18.713 -17.215 1.00 91.56 284 LYS A C 1
ATOM 2272 O O . LYS A 1 284 ? 1.620 -19.272 -16.293 1.00 91.56 284 LYS A O 1
ATOM 2277 N N . GLY A 1 285 ? -0.012 -17.902 -17.005 1.00 90.06 285 GLY A N 1
ATOM 2278 C CA . GLY A 1 285 ? -0.553 -17.576 -15.690 1.00 90.06 285 GLY A CA 1
ATOM 2279 C C . GLY A 1 285 ? 0.454 -16.871 -14.782 1.00 90.06 285 GLY A C 1
ATOM 2280 O O . GLY A 1 285 ? 0.364 -17.004 -13.560 1.00 90.06 285 GLY A O 1
ATOM 2281 N N . ASN A 1 286 ? 1.456 -16.197 -15.351 1.00 89.38 286 ASN A N 1
ATOM 2282 C CA . ASN A 1 286 ? 2.501 -15.482 -14.616 1.00 89.38 286 ASN A CA 1
ATOM 2283 C C . ASN A 1 286 ? 2.553 -13.980 -14.929 1.00 89.38 286 ASN A C 1
ATOM 2285 O O . ASN A 1 286 ? 3.355 -13.277 -14.322 1.00 89.38 286 ASN A O 1
ATOM 2289 N N . LEU A 1 287 ? 1.683 -13.499 -15.817 1.00 89.69 287 LEU A N 1
ATOM 2290 C CA . LEU A 1 287 ? 1.413 -12.089 -16.074 1.00 89.69 287 LEU A CA 1
ATOM 2291 C C . LEU A 1 287 ? -0.092 -11.850 -15.943 1.00 89.69 287 LEU A C 1
ATOM 2293 O O . LEU A 1 287 ? -0.879 -12.686 -16.383 1.00 89.69 287 LEU A O 1
ATOM 2297 N N . ALA A 1 288 ? -0.476 -10.726 -15.347 1.00 87.31 288 ALA A N 1
ATOM 2298 C CA . ALA A 1 288 ? -1.857 -10.273 -15.281 1.00 87.31 288 ALA A CA 1
ATOM 2299 C C . ALA A 1 288 ? -1.946 -8.788 -15.635 1.00 87.31 288 ALA A C 1
ATOM 2301 O O . ALA A 1 288 ? -1.086 -7.994 -15.248 1.00 87.31 288 ALA A O 1
ATOM 2302 N N . ASN A 1 289 ? -3.000 -8.423 -16.355 1.00 80.94 289 ASN A N 1
ATOM 2303 C CA . ASN A 1 289 ? -3.318 -7.045 -16.683 1.00 80.94 289 ASN A CA 1
ATOM 2304 C C . ASN A 1 289 ? -4.281 -6.462 -15.639 1.00 80.94 289 ASN A C 1
ATOM 2306 O O . ASN A 1 289 ? -5.381 -6.976 -15.440 1.00 80.94 289 ASN A O 1
ATOM 2310 N N . GLY A 1 290 ? -3.845 -5.409 -14.949 1.00 71.75 290 GLY A N 1
ATOM 2311 C CA . GLY A 1 290 ? -4.592 -4.759 -13.871 1.00 71.75 290 GLY A CA 1
ATOM 2312 C C . GLY A 1 290 ? -5.434 -3.562 -14.319 1.00 71.75 290 GLY A C 1
ATOM 2313 O O . GLY A 1 290 ? -5.941 -2.834 -13.470 1.00 71.75 290 GLY A O 1
ATOM 2314 N N . GLY A 1 291 ? -5.538 -3.286 -15.625 1.00 69.56 291 GLY A N 1
ATOM 2315 C CA . GLY A 1 291 ? -6.263 -2.132 -16.180 1.00 69.56 291 GLY A CA 1
ATOM 2316 C C . GLY A 1 291 ? -5.555 -0.777 -16.012 1.00 69.56 291 GLY A C 1
ATOM 2317 O O . GLY A 1 291 ? -5.800 0.138 -16.789 1.00 69.56 291 GLY A O 1
ATOM 2318 N N . SER A 1 292 ? -4.645 -0.644 -15.043 1.00 70.88 292 SER A N 1
ATOM 2319 C CA . SER A 1 292 ? -3.742 0.509 -14.873 1.00 70.88 292 SER A CA 1
ATOM 2320 C C . SER A 1 292 ? -2.259 0.151 -15.028 1.00 70.88 292 SER A C 1
ATOM 2322 O O . SER A 1 292 ? -1.386 1.014 -14.902 1.00 70.88 292 SER A O 1
ATOM 2324 N N . GLY A 1 293 ? -1.963 -1.120 -15.305 1.00 83.75 293 GLY A N 1
ATOM 2325 C CA . GLY A 1 293 ? -0.612 -1.656 -15.335 1.00 83.75 293 GLY A CA 1
ATOM 2326 C C . GLY A 1 293 ? -0.573 -3.174 -15.492 1.00 83.75 293 GLY A C 1
ATOM 2327 O O . GLY A 1 293 ? -1.582 -3.814 -15.792 1.00 83.75 293 GLY A O 1
ATOM 2328 N N . PHE A 1 294 ? 0.602 -3.749 -15.255 1.00 86.75 294 PHE A N 1
ATOM 2329 C CA . PHE A 1 294 ? 0.869 -5.178 -15.348 1.00 86.75 294 PHE A CA 1
ATOM 2330 C C . PHE A 1 294 ? 1.457 -5.702 -14.046 1.00 86.75 294 PHE A C 1
ATOM 2332 O O . PHE A 1 294 ? 2.321 -5.065 -13.444 1.00 86.75 294 PHE A O 1
ATOM 2339 N N . HIS A 1 295 ? 1.031 -6.902 -13.674 1.00 88.06 295 HIS A N 1
ATOM 2340 C CA . HIS A 1 295 ? 1.549 -7.657 -12.543 1.00 88.06 295 HIS A CA 1
ATOM 2341 C C . HIS A 1 295 ? 2.298 -8.874 -13.078 1.00 88.06 295 HIS A C 1
ATOM 2343 O O . HIS A 1 295 ? 1.773 -9.622 -13.906 1.00 88.06 295 HIS A O 1
ATOM 2349 N N . LEU A 1 296 ? 3.524 -9.087 -12.617 1.00 87.94 296 LEU A N 1
ATOM 2350 C CA . LEU A 1 296 ? 4.409 -10.169 -13.038 1.00 87.94 296 LEU A CA 1
ATOM 2351 C C . LEU A 1 296 ? 4.747 -11.018 -11.818 1.00 87.94 296 LEU A C 1
ATOM 2353 O O . LEU A 1 296 ? 5.191 -10.490 -10.799 1.00 87.94 296 LEU A O 1
ATOM 2357 N N . LYS A 1 297 ? 4.578 -12.339 -11.908 1.00 87.00 297 LYS A N 1
ATOM 2358 C CA . LYS A 1 297 ? 5.068 -13.227 -10.847 1.00 87.00 297 LYS A CA 1
ATOM 2359 C C . LYS A 1 297 ? 6.572 -13.042 -10.671 1.00 87.00 297 LYS A C 1
ATOM 2361 O O . LYS A 1 297 ? 7.297 -12.947 -11.658 1.00 87.00 297 LYS A O 1
ATOM 2366 N N . ALA A 1 298 ? 7.043 -13.044 -9.431 1.00 79.38 298 ALA A N 1
ATOM 2367 C CA . ALA A 1 298 ? 8.471 -13.057 -9.158 1.00 79.38 298 ALA A CA 1
ATOM 2368 C C . ALA A 1 298 ? 9.129 -14.275 -9.847 1.00 79.38 298 ALA A C 1
ATOM 2370 O O . ALA A 1 298 ? 8.560 -15.373 -9.779 1.00 79.38 298 ALA A O 1
ATOM 2371 N N . PRO A 1 299 ? 10.307 -14.118 -10.484 1.00 75.38 299 PRO A N 1
ATOM 2372 C CA . PRO A 1 299 ? 10.984 -15.209 -11.190 1.00 75.38 299 PRO A CA 1
ATOM 2373 C C . PRO A 1 299 ? 11.321 -16.406 -10.298 1.00 75.38 299 PRO A C 1
ATOM 2375 O O . PRO A 1 299 ? 11.187 -17.553 -10.723 1.00 75.38 299 PRO A O 1
ATOM 2378 N N . GLU A 1 300 ? 11.716 -16.130 -9.056 1.00 69.06 300 GLU A N 1
ATOM 2379 C CA . GLU A 1 300 ? 11.993 -17.112 -8.013 1.00 69.06 300 GLU A CA 1
ATOM 2380 C C . GLU A 1 300 ? 11.440 -16.571 -6.689 1.00 69.06 300 GLU A C 1
ATOM 2382 O O . GLU A 1 300 ? 11.746 -15.448 -6.292 1.00 69.06 300 GLU A O 1
ATOM 2387 N N . LYS A 1 301 ? 10.580 -17.350 -6.022 1.00 59.41 301 LYS A N 1
ATOM 2388 C CA . LYS A 1 301 ? 10.065 -17.034 -4.684 1.00 59.41 301 LYS A CA 1
ATOM 2389 C C . LYS A 1 301 ? 10.837 -17.873 -3.679 1.00 59.41 301 LYS A C 1
ATOM 2391 O O . LYS A 1 301 ? 10.577 -19.069 -3.560 1.00 59.41 301 LYS A O 1
ATOM 2396 N N . SER A 1 302 ? 11.769 -17.263 -2.957 1.00 51.22 302 SER A N 1
ATOM 2397 C CA . SER A 1 302 ? 12.443 -17.916 -1.835 1.00 51.22 302 SER A CA 1
ATOM 2398 C C . SER A 1 302 ? 12.123 -17.167 -0.549 1.00 51.22 302 SER A C 1
ATOM 2400 O O . SER A 1 302 ? 12.386 -15.976 -0.418 1.00 51.22 302 SER A O 1
ATOM 2402 N N . PHE A 1 303 ? 11.556 -17.867 0.433 1.00 46.91 303 PHE A N 1
ATOM 2403 C CA . PHE A 1 303 ? 11.268 -17.302 1.758 1.00 46.91 303 PHE A CA 1
ATOM 2404 C C . PHE A 1 303 ? 12.535 -17.077 2.599 1.00 46.91 303 PHE A C 1
ATOM 2406 O O . PHE A 1 303 ? 12.445 -16.553 3.706 1.00 46.91 303 PHE A O 1
ATOM 2413 N N . THR A 1 304 ? 13.703 -17.495 2.100 1.00 43.69 304 THR A N 1
ATOM 2414 C CA . THR A 1 304 ? 14.972 -17.440 2.836 1.00 43.69 304 THR A CA 1
ATOM 2415 C C . THR A 1 304 ? 16.078 -16.685 2.105 1.00 43.69 304 THR A C 1
ATOM 2417 O O . THR A 1 304 ? 16.999 -16.223 2.771 1.00 43.69 304 THR A O 1
ATOM 2420 N N . ASN A 1 305 ? 16.003 -16.536 0.776 1.00 45.16 305 ASN A N 1
ATOM 2421 C CA . ASN A 1 305 ? 17.093 -15.973 -0.020 1.00 45.16 305 ASN A CA 1
ATOM 2422 C C . ASN A 1 305 ? 16.603 -14.835 -0.928 1.00 45.16 305 ASN A C 1
ATOM 2424 O O . ASN A 1 305 ? 15.733 -15.028 -1.774 1.00 45.16 305 ASN A O 1
ATOM 2428 N N . TYR A 1 306 ? 17.220 -13.660 -0.795 1.00 51.97 306 TYR A N 1
ATOM 2429 C CA . TYR A 1 306 ? 17.149 -12.567 -1.770 1.00 51.97 306 TYR A CA 1
ATOM 2430 C C . TYR A 1 306 ? 18.010 -12.918 -3.000 1.00 51.97 306 TYR A C 1
ATOM 2432 O O . TYR A 1 306 ? 19.018 -12.275 -3.268 1.00 51.97 306 TYR A O 1
ATOM 2440 N N . GLU A 1 307 ? 17.680 -14.003 -3.704 1.00 53.28 307 GLU A N 1
ATOM 2441 C CA . GLU A 1 307 ? 18.529 -14.570 -4.771 1.00 53.28 307 GLU A CA 1
ATOM 2442 C C . GLU A 1 307 ? 18.583 -13.710 -6.042 1.00 53.28 307 GLU A C 1
ATOM 2444 O O . GLU A 1 307 ? 19.490 -13.862 -6.858 1.00 53.28 307 GLU A O 1
ATOM 2449 N N . VAL A 1 308 ? 17.668 -12.749 -6.184 1.00 58.84 308 VAL A N 1
ATOM 2450 C CA . VAL A 1 308 ? 17.632 -11.827 -7.322 1.00 58.84 308 VAL A CA 1
ATOM 2451 C C . VAL A 1 308 ? 18.177 -10.463 -6.907 1.00 58.84 308 VAL A C 1
ATOM 2453 O O . VAL A 1 308 ? 17.421 -9.518 -6.722 1.00 58.84 308 VAL A O 1
ATOM 2456 N N . LEU A 1 309 ? 19.498 -10.365 -6.750 1.00 62.12 309 LEU A N 1
ATOM 2457 C CA . LEU A 1 309 ? 20.170 -9.106 -6.404 1.00 62.12 309 LEU A CA 1
ATOM 2458 C C . LEU A 1 309 ? 20.210 -8.122 -7.579 1.00 62.12 309 LEU A C 1
ATOM 2460 O O . LEU A 1 309 ? 20.155 -6.913 -7.374 1.00 62.12 309 LEU A O 1
ATOM 2464 N N . TRP A 1 310 ? 20.260 -8.626 -8.816 1.00 67.44 310 TRP A N 1
ATOM 2465 C CA . TRP A 1 310 ? 20.324 -7.786 -10.009 1.00 67.44 310 TRP A CA 1
ATOM 2466 C C . TRP A 1 310 ? 19.488 -8.350 -11.162 1.00 67.44 310 TRP A C 1
ATOM 2468 O O . TRP A 1 310 ? 19.588 -9.530 -11.525 1.00 67.44 310 TRP A O 1
ATOM 2478 N N . SER A 1 311 ? 18.623 -7.521 -11.752 1.00 73.19 311 SER A N 1
ATOM 2479 C CA . SER A 1 311 ? 17.695 -7.968 -12.798 1.00 73.19 311 SER A CA 1
ATOM 2480 C C . SER A 1 311 ? 17.265 -6.887 -13.775 1.00 73.19 311 SER A C 1
ATOM 2482 O O . SER A 1 311 ? 17.368 -5.691 -13.521 1.00 73.19 311 SER A O 1
ATOM 2484 N N . SER A 1 312 ? 16.742 -7.340 -14.914 1.00 71.62 312 SER A N 1
ATOM 2485 C CA . SER A 1 312 ? 16.099 -6.504 -15.927 1.00 71.62 312 SER A CA 1
ATOM 2486 C C . SER A 1 312 ? 14.747 -7.073 -16.347 1.00 71.62 312 SER A C 1
ATOM 2488 O O . SER A 1 312 ? 14.597 -8.283 -16.500 1.00 71.62 312 SER A O 1
ATOM 2490 N N . VAL A 1 313 ? 13.769 -6.192 -16.549 1.00 75.25 313 VAL A N 1
ATOM 2491 C CA . VAL A 1 313 ? 12.439 -6.485 -17.084 1.00 75.25 313 VAL A CA 1
ATOM 2492 C C . VAL A 1 313 ? 12.299 -5.830 -18.446 1.00 75.25 313 VAL A C 1
ATOM 2494 O O . VAL A 1 313 ? 12.474 -4.619 -18.608 1.00 75.25 313 VAL A O 1
ATOM 2497 N N . PHE A 1 314 ? 11.884 -6.636 -19.411 1.00 76.94 314 PHE A N 1
ATOM 2498 C CA . PHE A 1 314 ? 11.438 -6.178 -20.715 1.00 76.94 314 PHE A CA 1
ATOM 2499 C C . PHE A 1 314 ? 9.984 -6.580 -20.897 1.00 76.94 314 PHE A C 1
ATOM 2501 O O . PHE A 1 314 ? 9.617 -7.712 -20.593 1.00 76.94 314 PHE A O 1
ATOM 2508 N N . VAL A 1 315 ? 9.165 -5.682 -21.427 1.00 74.31 315 VAL A N 1
ATOM 2509 C CA . VAL A 1 315 ? 7.764 -5.958 -21.755 1.00 74.31 315 VAL A CA 1
ATOM 2510 C C . VAL A 1 315 ? 7.511 -5.519 -23.188 1.00 74.31 315 VAL A C 1
ATOM 2512 O O . VAL A 1 315 ? 8.035 -4.507 -23.645 1.00 74.31 315 VAL A O 1
ATOM 2515 N N . THR A 1 316 ? 6.737 -6.308 -23.917 1.00 72.25 316 THR A N 1
ATOM 2516 C CA . THR A 1 316 ? 6.337 -6.034 -25.294 1.00 72.25 316 THR A CA 1
ATOM 2517 C C . THR A 1 316 ? 4.866 -5.636 -25.313 1.00 72.25 316 THR A C 1
ATOM 2519 O O . THR A 1 316 ? 4.022 -6.422 -24.883 1.00 72.25 316 THR A O 1
ATOM 2522 N N . LEU A 1 317 ? 4.581 -4.438 -25.831 1.00 70.75 317 LEU A N 1
ATOM 2523 C CA . LEU A 1 317 ? 3.244 -3.855 -26.009 1.00 70.75 317 LEU A CA 1
ATOM 2524 C C . LEU A 1 317 ? 3.072 -3.469 -27.484 1.00 70.75 317 LEU A C 1
ATOM 2526 O O . LEU A 1 317 ? 3.985 -2.901 -28.074 1.00 70.75 317 LEU A O 1
ATOM 2530 N N . MET A 1 318 ? 1.945 -3.808 -28.117 1.00 69.12 318 MET A N 1
ATOM 2531 C CA . MET A 1 318 ? 1.717 -3.646 -29.574 1.00 69.12 318 MET A CA 1
ATOM 2532 C C . MET A 1 318 ? 2.860 -4.140 -30.475 1.00 69.12 318 MET A C 1
ATOM 2534 O O . MET A 1 318 ? 3.156 -3.543 -31.510 1.00 69.12 318 MET A O 1
ATOM 2538 N N . ALA A 1 319 ? 3.553 -5.205 -30.067 1.00 63.56 319 ALA A N 1
ATOM 2539 C CA . ALA A 1 319 ? 4.766 -5.692 -30.730 1.00 63.56 319 ALA A CA 1
ATOM 2540 C C . ALA A 1 319 ? 5.948 -4.689 -30.791 1.00 63.56 319 ALA A C 1
ATOM 2542 O O . ALA A 1 319 ? 6.959 -4.970 -31.434 1.00 63.56 319 ALA A O 1
ATOM 2543 N N . LYS A 1 320 ? 5.886 -3.581 -30.039 1.00 67.75 320 LYS A N 1
ATOM 2544 C CA . LYS A 1 320 ? 7.044 -2.774 -29.634 1.00 67.75 320 LYS A CA 1
ATOM 2545 C C . LYS A 1 320 ? 7.605 -3.300 -28.315 1.00 67.75 320 LYS A C 1
ATOM 2547 O O . LYS A 1 320 ? 6.855 -3.639 -27.401 1.00 67.75 320 LYS A O 1
ATOM 2552 N N . LYS A 1 321 ? 8.932 -3.374 -28.212 1.00 68.19 321 LYS A N 1
ATOM 2553 C CA . LYS A 1 321 ? 9.631 -3.856 -27.016 1.00 68.19 321 LYS A CA 1
ATOM 2554 C C . LYS A 1 321 ? 10.118 -2.679 -26.174 1.00 68.19 321 LYS A C 1
ATOM 2556 O O . LYS A 1 321 ? 10.864 -1.840 -26.661 1.00 68.19 321 LYS A O 1
ATOM 2561 N N . TYR A 1 322 ? 9.763 -2.689 -24.896 1.00 75.00 322 TYR A N 1
ATOM 2562 C CA . TYR A 1 322 ? 10.110 -1.670 -23.910 1.00 75.00 322 TYR A CA 1
ATOM 2563 C C . TYR A 1 322 ? 10.951 -2.286 -22.786 1.00 75.00 322 TYR A C 1
ATOM 2565 O O . TYR A 1 322 ? 10.691 -3.410 -22.343 1.00 75.00 322 TYR A O 1
ATOM 2573 N N . ARG A 1 323 ? 11.965 -1.563 -22.297 1.00 76.44 323 ARG A N 1
ATOM 2574 C CA . ARG A 1 323 ? 12.747 -1.937 -21.108 1.00 76.44 323 ARG A CA 1
ATOM 2575 C C . ARG A 1 323 ? 12.265 -1.111 -19.918 1.00 76.44 323 ARG A C 1
ATOM 2577 O O . ARG A 1 323 ? 12.864 -0.109 -19.541 1.00 76.44 323 ARG A O 1
ATOM 2584 N N . PHE A 1 324 ? 11.192 -1.566 -19.291 1.00 76.94 324 PHE A N 1
ATOM 2585 C CA . PHE A 1 324 ? 10.637 -0.853 -18.145 1.00 76.94 324 PHE A CA 1
ATOM 2586 C C . PHE A 1 324 ? 11.604 -0.801 -16.967 1.00 76.94 324 PHE A C 1
ATOM 2588 O O . PHE A 1 324 ? 11.712 0.217 -16.307 1.00 76.94 324 PHE A O 1
ATOM 2595 N N . MET A 1 325 ? 12.362 -1.859 -16.703 1.00 77.00 325 MET A N 1
ATOM 2596 C CA . MET A 1 325 ? 13.121 -1.913 -15.462 1.00 77.00 325 MET A CA 1
ATOM 2597 C C . MET A 1 325 ? 14.468 -2.569 -15.674 1.00 77.00 325 MET A C 1
ATOM 2599 O O . MET A 1 325 ? 14.593 -3.584 -16.351 1.00 77.00 325 MET A O 1
ATOM 2603 N N . GLN A 1 326 ? 15.484 -2.013 -15.044 1.00 71.31 326 GLN A N 1
ATOM 2604 C CA . GLN A 1 326 ? 16.658 -2.762 -14.646 1.00 71.31 326 GLN A CA 1
ATOM 2605 C C . GLN A 1 326 ? 17.052 -2.206 -13.286 1.00 71.31 326 GLN A C 1
ATOM 2607 O O . GLN A 1 326 ? 17.133 -0.996 -13.126 1.00 71.31 326 GLN A O 1
ATOM 2612 N N . PHE A 1 327 ? 17.223 -3.067 -12.299 1.00 65.69 327 PHE A N 1
ATOM 2613 C CA . PHE A 1 327 ? 17.381 -2.641 -10.917 1.00 65.69 327 PHE A CA 1
ATOM 2614 C C . PHE A 1 327 ? 18.410 -3.498 -10.207 1.00 65.69 327 PHE A C 1
ATOM 2616 O O . PHE A 1 327 ? 18.643 -4.656 -10.568 1.00 65.69 327 PHE A O 1
ATOM 2623 N N . GLU A 1 328 ? 19.009 -2.880 -9.203 1.00 61.41 328 GLU A N 1
ATOM 2624 C CA . GLU A 1 328 ? 19.939 -3.461 -8.252 1.00 61.41 328 GLU A CA 1
ATOM 2625 C C . GLU A 1 328 ? 19.267 -3.410 -6.880 1.00 61.41 328 GLU A C 1
ATOM 2627 O O . GLU A 1 328 ? 18.886 -2.337 -6.401 1.00 61.41 328 GLU A O 1
ATOM 2632 N N . LEU A 1 329 ? 19.064 -4.583 -6.276 1.00 60.25 329 LEU A N 1
ATOM 2633 C CA . LEU A 1 329 ? 18.674 -4.673 -4.880 1.00 60.25 329 LEU A CA 1
ATOM 2634 C C . LEU A 1 329 ? 19.901 -4.394 -4.031 1.00 60.25 329 LEU A C 1
ATOM 2636 O O . LEU A 1 329 ? 20.871 -5.148 -4.023 1.00 60.25 329 LEU A O 1
ATOM 2640 N N . ASP A 1 330 ? 19.800 -3.341 -3.247 1.00 57.88 330 ASP A N 1
ATOM 2641 C CA . ASP A 1 330 ? 20.760 -3.012 -2.216 1.00 57.88 330 ASP A CA 1
ATOM 2642 C C . ASP A 1 330 ? 20.007 -2.918 -0.905 1.00 57.88 330 ASP A C 1
ATOM 2644 O O . ASP A 1 330 ? 18.968 -2.269 -0.841 1.00 57.88 330 ASP A O 1
ATOM 2648 N N . MET A 1 331 ? 20.525 -3.493 0.180 1.00 49.59 331 MET A N 1
ATOM 2649 C CA . MET A 1 331 ? 20.032 -3.067 1.489 1.00 49.59 331 MET A CA 1
ATOM 2650 C C . MET A 1 331 ? 20.279 -1.562 1.598 1.00 49.59 331 MET A C 1
ATOM 2652 O O . MET A 1 331 ? 21.411 -1.100 1.418 1.00 49.59 331 MET A O 1
ATOM 2656 N N . VAL A 1 332 ? 19.240 -0.787 1.906 1.00 50.31 332 VAL A N 1
ATOM 2657 C CA . VAL A 1 332 ? 19.440 0.574 2.403 1.00 50.31 332 VAL A CA 1
ATOM 2658 C C . VAL A 1 332 ? 20.018 0.396 3.803 1.00 50.31 332 VAL A C 1
ATOM 2660 O O . VAL A 1 332 ? 19.267 0.236 4.749 1.00 50.31 332 VAL A O 1
ATOM 2663 N N . PHE A 1 333 ? 21.350 0.268 3.832 1.00 43.78 333 PHE A N 1
ATOM 2664 C CA . PHE A 1 333 ? 22.314 0.092 4.923 1.00 43.78 333 PHE A CA 1
ATOM 2665 C C . PHE A 1 333 ? 21.826 -0.569 6.223 1.00 43.78 333 PHE A C 1
ATOM 2667 O O . PHE A 1 333 ? 20.913 -0.104 6.890 1.00 43.78 333 PHE A O 1
ATOM 2674 N N . ASP A 1 334 ? 22.550 -1.617 6.622 1.00 34.22 334 ASP A N 1
ATOM 2675 C CA . ASP A 1 334 ? 22.468 -2.283 7.923 1.00 34.22 334 ASP A CA 1
ATOM 2676 C C . ASP A 1 334 ? 22.639 -1.254 9.056 1.00 34.22 334 ASP A C 1
ATOM 2678 O O . ASP A 1 334 ? 23.751 -0.815 9.362 1.00 34.22 334 ASP A O 1
ATOM 2682 N N . THR A 1 335 ? 21.532 -0.799 9.643 1.00 33.06 335 THR A N 1
ATOM 2683 C CA . THR A 1 335 ? 21.571 -0.001 10.869 1.00 33.06 335 THR A CA 1
ATOM 2684 C C . THR A 1 335 ? 21.692 -0.963 12.045 1.00 33.06 335 THR A C 1
ATOM 2686 O O . THR A 1 335 ? 20.699 -1.283 12.704 1.00 33.06 335 THR A O 1
ATOM 2689 N N . HIS A 1 336 ? 22.907 -1.461 12.265 1.00 36.19 336 HIS A N 1
ATOM 2690 C CA . HIS A 1 336 ? 23.331 -1.851 13.608 1.00 36.19 336 HIS A CA 1
ATOM 2691 C C . HIS A 1 336 ? 23.304 -0.644 14.548 1.00 36.19 336 HIS A C 1
ATOM 2693 O O . HIS A 1 336 ? 23.735 0.453 14.119 1.00 36.19 336 HIS A O 1
#

pLDDT: mean 82.09, std 16.94, range [33.06, 98.62]

Sequence (336 aa):
MKAKIEIYNYVAAFLLLLSAWLFVCLQPVYGAEDTINGNEDPYFKNRTKAQITERWESSKIQKRDSIYEEGKEPSFTAPYSGGVVKQEVLDNVLNNLNYYRWLIGSPEVTRKPIQRQDLQDAVVLQILSLNAGNPLTHWISEYYEKPADMSQEFYDSGNEADHNIISTYYYTSAVSGFFGESYFTYTAGHRTALLSPNVSRADFGLGEVTYGSTGGSSSQYDVMEPDFAAYPAPGYFPAQDFASASDWDIYLNQTFFSDQFDQAVTGTITCLDTNQTWTYSEEKGNLANGGSGFHLKAPEKSFTNYEVLWSSVFVTLMAKKYRFMQFELDMVFDTH

Radius of gyration: 25.72 Å; chains: 1; bounding box: 51×54×96 Å

Secondary structure (DSSP, 8-state):
-HHHHHHHHHHHHHHHHHHHHHHHTTS----S----BTTTSHHHHT--HHHHHHHHHH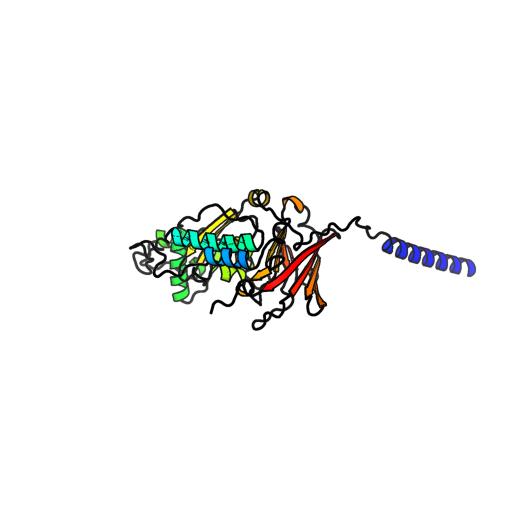HSPPP-S--BPTT---BSSSSPB---B-HHHHHHHHHHHHHHHHHHTPPP--SPP---HHHHHHHHHHHHHHHTTPPP-S-GGGT-PPPTTS-HHHHHHHHT---SEEES--TTTHHHHHHT--TTTT-HHHHHHHHSTTEEEEEEEESSSEEEEEEE-GGGGGG--SSEEEESPSEEEEGGGS-TTPPEEEEE-HHHHTT-TTS--EEEEEETTT--EEEEETTTTSEEE-SSEEEE--S---SS----SEEEEEEEETTEEEEEEEEEEE-S----

Organism: NCBI:txid2763644

Foldseek 3Di:
DVVVVVVVVVVVVVVVVVVVVVVVPPPPPPPDFPADALCPWPLNVPDDLVNLLVLCVVQAQDDDPDQADPPFDADLAPVGFLGWGDLVNQQSLLSNLQSVLSQQQAFRQPDRADTQRLQSLLVSLQVVQVVVVHDFDLQSVVRDDDDPRYDPVSVCSNRVPQFQDKFLDASNCRSLVLLLDAPLPPRVSSVCLRRQNQWNDWYWRGDSMITIHTDGDLCSLVVRRTQKGKVNGAEEGAPSSHNLQYWMWIFGSCVVCVPFLVFFKKKKKAQPVVRDIDIDGVVVVQWDRPSRTIIGGDPDRDNPDPPRQWMWMWMATPNRIYGRHTYGHDHSDDPD